Protein AF-A0A0W0EVB8-F1 (afdb_monomer_lite)

Secondary structure (DSSP, 8-state):
----EEEEEES-IIIIIHHHHHHHHHTT-EEEEEEEEE--SSHHHHHHHHHHHHHHT-EEE-TTTHHHHS--TTS-EEEE-TT-HHHHHHHHHHHHHT---EEEE--TTSSS-GGGSHHHHHH-TT--S-EEE-TT--EEESHHHHHHHHHHHSSSP-SPPTTSHHHHHHHHHHHHHHHHHHHHTGGGGGGGS-GGG--HHHHHHHHHHHHHHHHHHHHHHHHHTTSSBTTBSS--HHHHHHHHHHHHHHHTT----SGGGHHHHHHHHHHHTSHHHHHHSPTT--SS-S--HHHHHHHHHT-

Structure (mmCIF, N/CA/C/O backbone):
data_AF-A0A0W0EVB8-F1
#
_entry.id   AF-A0A0W0EVB8-F1
#
loop_
_atom_site.group_PDB
_atom_site.id
_atom_site.type_symbol
_atom_site.label_atom_id
_atom_site.label_alt_id
_atom_site.label_comp_id
_atom_site.label_asym_id
_atom_site.label_entity_id
_atom_site.label_seq_id
_atom_site.pdbx_PDB_ins_code
_atom_site.Cartn_x
_atom_site.Cartn_y
_atom_site.Cartn_z
_atom_site.occupancy
_atom_site.B_iso_or_equiv
_atom_site.auth_seq_id
_atom_site.auth_comp_id
_atom_site.auth_asym_id
_atom_site.auth_atom_id
_atom_site.pdbx_PDB_model_num
ATOM 1 N N . MET A 1 1 ? -22.742 -12.060 12.332 1.00 52.34 1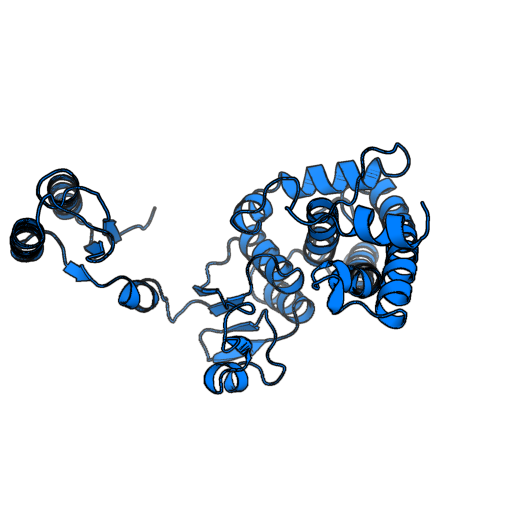 MET A N 1
ATOM 2 C CA . MET A 1 1 ? -21.822 -10.959 11.976 1.00 52.34 1 MET A CA 1
ATOM 3 C C . MET A 1 1 ? -21.163 -10.312 13.195 1.00 52.34 1 MET A C 1
ATOM 5 O O . MET A 1 1 ? -20.251 -9.540 12.974 1.00 52.34 1 MET A O 1
ATOM 9 N N . GLY A 1 2 ? -21.556 -10.609 14.448 1.00 66.94 2 GLY A N 1
ATOM 10 C CA . GLY A 1 2 ? -20.885 -10.028 15.627 1.00 66.94 2 GLY A CA 1
ATOM 11 C C . GLY A 1 2 ? -21.019 -8.504 15.748 1.00 66.94 2 GLY A C 1
ATOM 12 O O . GLY A 1 2 ? -20.294 -7.900 16.517 1.00 66.94 2 GLY A O 1
ATOM 13 N N . ILE A 1 3 ? -21.919 -7.898 14.968 1.00 77.81 3 ILE A N 1
ATOM 14 C CA . ILE A 1 3 ? -22.188 -6.461 14.979 1.00 77.81 3 ILE A CA 1
ATOM 15 C C . ILE A 1 3 ? -23.197 -6.207 16.090 1.00 77.81 3 ILE A C 1
ATOM 17 O O . ILE A 1 3 ? -24.320 -6.706 16.010 1.00 77.81 3 ILE A O 1
ATOM 21 N N . ASP A 1 4 ? -22.790 -5.445 17.093 1.00 86.94 4 ASP A N 1
ATOM 22 C CA . ASP A 1 4 ? -23.640 -4.981 18.189 1.00 86.94 4 ASP A CA 1
ATOM 23 C C . ASP A 1 4 ? -24.011 -3.501 18.050 1.00 86.94 4 ASP A C 1
ATOM 25 O O . ASP A 1 4 ? -25.021 -3.087 18.599 1.00 86.94 4 ASP A O 1
ATOM 29 N N . THR A 1 5 ? -23.261 -2.724 17.266 1.00 90.06 5 THR A N 1
ATOM 30 C CA . THR A 1 5 ? -23.375 -1.263 17.206 1.00 90.06 5 THR A CA 1
ATOM 31 C C . THR A 1 5 ? -23.786 -0.785 15.813 1.00 90.06 5 THR A C 1
ATOM 33 O O . THR A 1 5 ? -23.275 -1.266 14.798 1.00 90.06 5 THR A O 1
ATOM 36 N N . VAL A 1 6 ? -24.682 0.205 15.741 1.00 91.69 6 VAL A N 1
ATOM 37 C CA . VAL A 1 6 ? -25.123 0.842 14.489 1.00 91.69 6 VAL A CA 1
ATOM 38 C C . VAL A 1 6 ? -24.937 2.356 14.564 1.00 91.69 6 VAL A C 1
ATOM 40 O O . VAL A 1 6 ? -25.539 3.031 15.396 1.00 91.69 6 VAL A O 1
ATOM 43 N N . PHE A 1 7 ? -24.162 2.905 13.625 1.00 92.62 7 PHE A N 1
ATOM 44 C CA . PHE A 1 7 ? -23.998 4.349 13.451 1.00 92.62 7 PHE A CA 1
ATOM 45 C C . PHE A 1 7 ? -24.947 4.882 12.377 1.00 92.62 7 PHE A C 1
ATOM 47 O O . PHE A 1 7 ? -24.908 4.454 11.224 1.00 92.62 7 PHE A O 1
ATOM 54 N N . LEU A 1 8 ? -25.780 5.851 12.744 1.00 93.69 8 LEU A N 1
ATOM 55 C CA . LEU A 1 8 ? -26.809 6.423 11.886 1.00 93.69 8 LEU A CA 1
ATOM 56 C C . LEU A 1 8 ? -26.465 7.853 11.453 1.00 93.69 8 LEU A C 1
ATOM 58 O O . LEU A 1 8 ? -26.105 8.718 12.257 1.00 93.69 8 LEU A O 1
ATOM 62 N N . ALA A 1 9 ? -26.654 8.096 10.158 1.00 92.31 9 ALA A N 1
ATOM 63 C CA . ALA A 1 9 ? -26.598 9.391 9.489 1.00 92.31 9 ALA A CA 1
ATOM 64 C C . ALA A 1 9 ? -27.789 9.506 8.522 1.00 92.31 9 ALA A C 1
ATOM 66 O O . ALA A 1 9 ? -28.323 8.493 8.069 1.00 92.31 9 ALA A O 1
ATOM 67 N N . GLY A 1 10 ? -28.233 10.722 8.188 1.00 89.62 10 GLY A N 1
ATOM 68 C CA . GLY A 1 10 ? -29.373 10.879 7.282 1.00 89.62 10 GLY A CA 1
ATOM 69 C C . GLY A 1 10 ? -29.954 12.286 7.180 1.00 89.62 10 GLY A C 1
ATOM 70 O O . GLY A 1 10 ? -29.724 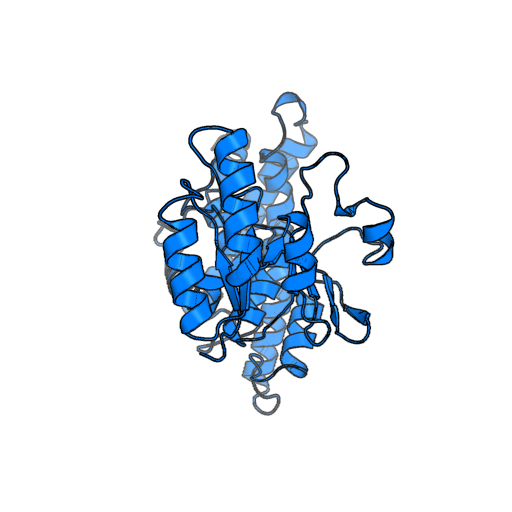13.159 8.008 1.00 89.62 10 GLY A O 1
ATOM 71 N N . VAL A 1 11 ? -30.748 12.519 6.137 1.00 85.81 11 VAL A N 1
ATOM 72 C CA . VAL A 1 11 ? -31.203 13.872 5.766 1.00 85.81 11 VAL A CA 1
ATOM 73 C C . VAL A 1 11 ? -32.363 14.377 6.631 1.00 85.81 11 VAL A C 1
ATOM 75 O O . VAL A 1 11 ? -32.560 15.584 6.746 1.00 85.81 11 VAL A O 1
ATOM 78 N N . THR A 1 12 ? -33.147 13.485 7.243 1.00 90.81 12 THR A N 1
ATOM 79 C CA . THR A 1 12 ? -34.331 13.883 8.016 1.00 90.81 12 THR A CA 1
ATOM 80 C C . THR A 1 12 ? -34.352 13.212 9.382 1.00 90.81 12 THR A C 1
ATOM 82 O O . THR A 1 12 ? -34.845 12.094 9.535 1.00 90.81 12 THR A O 1
ATOM 85 N N . ALA A 1 13 ? -33.877 13.944 10.393 1.00 91.00 13 ALA A N 1
ATOM 86 C CA . ALA A 1 13 ? -33.849 13.523 11.792 1.00 91.00 13 ALA A CA 1
ATOM 87 C C . ALA A 1 13 ? -35.213 13.004 12.274 1.00 91.00 13 ALA A C 1
ATOM 89 O O . ALA A 1 13 ? -35.298 11.952 12.891 1.00 91.00 13 ALA A O 1
ATOM 90 N N . ALA A 1 14 ? -36.292 13.715 11.932 1.00 89.69 14 ALA A N 1
ATOM 91 C CA . ALA A 1 14 ? -37.644 13.408 12.396 1.00 89.69 14 ALA A CA 1
ATOM 92 C C . ALA A 1 14 ? -38.298 12.188 11.717 1.00 89.69 14 ALA A C 1
ATOM 94 O O . ALA A 1 14 ? -39.355 11.748 12.171 1.00 89.69 14 ALA A O 1
ATOM 95 N N . SER A 1 15 ? -37.717 11.675 10.627 1.00 91.25 15 SER A N 1
ATOM 96 C CA . SER A 1 15 ? -38.306 10.618 9.799 1.00 91.25 15 SER A CA 1
ATOM 97 C C . SER A 1 15 ? -37.352 9.433 9.681 1.00 91.25 15 SER A C 1
ATOM 99 O O . SER A 1 15 ? -37.307 8.628 10.606 1.00 91.25 15 SER A O 1
ATOM 101 N N . CYS A 1 16 ? -36.578 9.330 8.595 1.00 90.81 16 CYS A N 1
ATOM 102 C CA . CYS A 1 16 ? -35.751 8.157 8.316 1.00 90.81 16 CYS A CA 1
ATOM 103 C C . CYS A 1 16 ? -34.780 7.833 9.456 1.00 90.81 16 CYS A C 1
ATOM 105 O O . CYS A 1 16 ? -34.723 6.689 9.885 1.00 90.81 16 CYS A O 1
ATOM 107 N N . VAL A 1 17 ? -34.100 8.836 10.016 1.00 94.81 17 VAL A N 1
ATOM 108 C CA . VAL A 1 17 ? -33.139 8.612 11.108 1.00 94.81 17 VAL A CA 1
ATOM 109 C C . VAL A 1 17 ? -33.841 8.096 12.363 1.00 94.81 17 VAL A C 1
ATOM 111 O O . VAL A 1 17 ? -33.387 7.123 12.957 1.00 94.81 17 VAL A O 1
ATOM 114 N N . ARG A 1 18 ? -34.973 8.701 12.750 1.00 94.56 18 ARG A N 1
ATOM 115 C CA . ARG A 1 18 ? -35.755 8.260 13.913 1.00 94.56 18 ARG A CA 1
ATOM 116 C C . ARG A 1 18 ? -36.314 6.854 13.723 1.00 94.56 18 ARG A C 1
ATOM 118 O O . ARG A 1 18 ? -36.208 6.046 14.635 1.00 94.56 18 ARG A O 1
ATOM 125 N N . ALA A 1 19 ? -36.908 6.569 12.567 1.00 94.81 19 ALA A N 1
ATOM 126 C CA . ALA A 1 19 ? -37.490 5.261 12.284 1.00 94.81 19 ALA A CA 1
ATOM 127 C C . ALA A 1 19 ? -36.428 4.156 12.370 1.00 94.81 19 ALA A C 1
ATOM 129 O O . ALA A 1 19 ? -36.639 3.169 13.068 1.00 94.81 19 ALA A O 1
ATOM 130 N N . THR A 1 20 ? -35.264 4.365 11.745 1.00 96.06 20 THR A N 1
ATOM 131 C CA . THR A 1 20 ? -34.152 3.412 11.811 1.00 96.06 20 THR A CA 1
ATOM 132 C C . THR A 1 20 ? -33.589 3.276 13.226 1.00 96.06 20 THR A C 1
ATOM 134 O O . THR A 1 20 ? -33.293 2.164 13.645 1.00 96.06 20 THR A O 1
ATOM 137 N N . ALA A 1 21 ? -33.464 4.374 13.982 1.00 96.31 21 ALA A N 1
ATOM 138 C CA . ALA A 1 21 ? -32.962 4.326 15.357 1.00 96.31 21 ALA A CA 1
ATOM 139 C C . ALA A 1 21 ? -33.872 3.502 16.275 1.00 96.31 21 ALA A C 1
ATOM 141 O O . ALA A 1 21 ? -33.390 2.684 17.050 1.00 96.31 21 ALA A O 1
ATOM 142 N N . VAL A 1 22 ? -35.187 3.692 16.156 1.00 96.44 22 VAL A N 1
ATOM 143 C CA . VAL A 1 22 ? -36.180 2.938 16.928 1.00 96.44 22 VAL A CA 1
ATOM 144 C C . VAL A 1 22 ? -36.107 1.448 16.596 1.00 96.44 22 VAL A C 1
ATOM 146 O O . VAL A 1 22 ? -36.080 0.626 17.507 1.00 96.44 22 VAL A O 1
ATOM 149 N N . ASP A 1 23 ? -36.053 1.102 15.310 1.00 96.94 23 ASP A N 1
ATOM 150 C CA . ASP A 1 23 ? -35.991 -0.294 14.872 1.00 96.94 23 ASP A CA 1
ATOM 151 C C . ASP A 1 23 ? -34.706 -0.981 15.360 1.00 96.94 23 ASP A C 1
ATOM 153 O O . ASP A 1 23 ? -34.759 -2.020 16.014 1.00 96.94 23 ASP A O 1
ATOM 157 N N . ALA A 1 24 ? -33.548 -0.342 15.156 1.00 96.00 24 ALA A N 1
ATOM 158 C CA . ALA A 1 24 ? -32.264 -0.859 15.622 1.00 96.00 24 ALA A CA 1
ATOM 159 C C . ALA A 1 24 ? -32.228 -1.042 17.152 1.00 96.00 24 ALA A C 1
ATOM 161 O O . ALA A 1 24 ? -31.756 -2.068 17.641 1.00 96.00 24 ALA A O 1
ATOM 162 N N . PHE A 1 25 ? -32.789 -0.097 17.909 1.00 96.50 25 PHE A N 1
ATOM 163 C CA . PHE A 1 25 ? -32.880 -0.199 19.364 1.00 96.50 25 PHE A CA 1
ATOM 164 C C . PHE A 1 25 ? -33.695 -1.424 19.803 1.00 96.50 25 PHE A C 1
ATOM 166 O O . PHE A 1 25 ? -33.256 -2.191 20.658 1.00 96.50 25 PHE A O 1
ATOM 173 N N . PHE A 1 26 ? -34.862 -1.657 19.194 1.00 96.81 26 PHE A N 1
ATOM 174 C CA . PHE A 1 26 ? -35.700 -2.814 19.531 1.00 96.81 26 PHE A CA 1
ATOM 175 C C . PHE A 1 26 ? -35.114 -4.154 19.072 1.00 96.81 26 PHE A C 1
ATOM 177 O O . PHE A 1 26 ? -35.448 -5.190 19.647 1.00 96.81 26 PHE A O 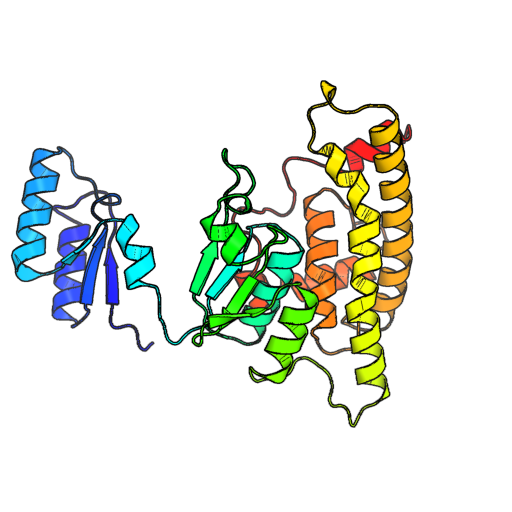1
ATOM 184 N N . LEU A 1 27 ? -34.217 -4.138 18.087 1.00 95.31 27 LEU A N 1
ATOM 185 C CA . LEU A 1 27 ? -33.425 -5.300 17.683 1.00 95.31 27 LEU A CA 1
ATOM 186 C C . LEU A 1 27 ? -32.214 -5.559 18.600 1.00 95.31 27 LEU A C 1
ATOM 188 O O . LEU A 1 27 ? -31.549 -6.581 18.441 1.00 95.31 27 LEU A O 1
ATOM 192 N N . GLY A 1 28 ? -31.953 -4.683 19.576 1.00 92.81 28 GLY A N 1
ATOM 193 C CA . GLY A 1 28 ? -30.906 -4.855 20.585 1.00 92.81 28 GLY A CA 1
ATOM 194 C C . GLY A 1 28 ? -29.535 -4.306 20.191 1.00 92.81 28 GLY A C 1
ATOM 195 O O . GLY A 1 28 ? -28.546 -4.683 20.816 1.00 92.81 28 GLY A O 1
ATOM 196 N N . TYR A 1 29 ? -29.459 -3.440 19.178 1.00 94.88 29 TYR A N 1
ATOM 197 C CA . TYR A 1 29 ? -28.211 -2.766 18.819 1.00 94.88 29 TYR A CA 1
ATOM 198 C C . TYR A 1 29 ? -27.892 -1.607 19.780 1.00 94.88 29 TYR A C 1
ATOM 200 O O . TYR A 1 29 ? -28.799 -0.912 20.242 1.00 94.88 29 TYR A O 1
ATOM 208 N N . ASP A 1 30 ? -26.606 -1.336 20.012 1.00 91.44 30 ASP A N 1
ATOM 209 C CA . ASP A 1 30 ? -26.138 -0.040 20.504 1.00 91.44 30 ASP A CA 1
ATOM 210 C C . ASP A 1 30 ? -26.247 0.989 19.373 1.00 91.44 30 ASP A C 1
ATOM 212 O O . ASP A 1 30 ? -25.555 0.918 18.353 1.00 91.44 30 ASP A O 1
ATOM 216 N N . VAL A 1 31 ? -27.181 1.928 19.504 1.00 95.62 31 VAL A N 1
ATOM 217 C CA . VAL A 1 31 ? -27.515 2.867 18.430 1.00 95.62 31 VAL A CA 1
ATOM 218 C C . VAL A 1 31 ? -26.840 4.208 18.682 1.00 95.62 31 VAL A C 1
ATOM 220 O O . VAL A 1 31 ? -27.076 4.870 19.692 1.00 95.62 31 VAL A O 1
ATOM 223 N N . GLN A 1 32 ? -26.057 4.658 17.708 1.00 94.50 32 GLN A N 1
ATOM 224 C CA . GLN A 1 32 ? -25.280 5.892 17.768 1.00 94.50 32 GLN A CA 1
ATOM 225 C C . GLN A 1 32 ? -25.700 6.821 16.619 1.00 94.50 32 GLN A C 1
ATOM 227 O O . GLN A 1 32 ? -25.694 6.421 15.458 1.00 94.50 32 GLN A O 1
ATOM 232 N N . ILE A 1 33 ? -26.049 8.081 16.892 1.00 94.44 33 ILE A N 1
ATOM 233 C CA . ILE A 1 33 ? -26.392 9.075 15.858 1.00 94.44 33 ILE A CA 1
ATOM 234 C C . ILE A 1 33 ? -25.279 10.104 15.714 1.00 94.44 33 ILE A C 1
ATOM 236 O O . ILE A 1 33 ? -24.963 10.837 16.652 1.00 94.44 33 ILE A O 1
ATOM 240 N N . ILE A 1 34 ? -24.749 10.238 14.497 1.00 93.62 34 ILE A N 1
ATOM 241 C CA . ILE A 1 34 ? -23.684 11.192 14.182 1.00 93.62 34 ILE A CA 1
ATOM 242 C C . ILE A 1 34 ? -24.306 12.565 13.921 1.00 93.62 34 ILE A C 1
ATOM 244 O O . ILE A 1 34 ? -24.722 12.880 12.806 1.00 93.62 34 ILE A O 1
ATOM 248 N N . LYS A 1 35 ? -24.334 13.426 14.942 1.00 91.44 35 LYS A N 1
ATOM 249 C CA . LYS A 1 35 ? -25.024 14.729 14.922 1.00 91.44 35 LYS A CA 1
ATOM 250 C C . LYS A 1 35 ? -24.719 15.584 13.690 1.00 91.44 35 LYS A C 1
ATOM 252 O O . LYS A 1 35 ? -25.616 16.204 13.134 1.00 91.44 35 LYS A O 1
ATOM 257 N N . SER A 1 36 ? -23.455 15.646 13.278 1.00 88.94 36 SER A N 1
ATOM 258 C CA . SER A 1 36 ? -23.010 16.460 12.136 1.00 88.94 36 SER A CA 1
ATOM 259 C C . SER A 1 36 ? -23.356 15.867 10.771 1.00 88.94 36 SER A C 1
ATOM 261 O O . SER A 1 36 ? -23.200 16.550 9.766 1.00 88.94 36 SER A O 1
ATOM 263 N N . ALA A 1 37 ? -23.781 14.606 10.728 1.00 90.50 37 ALA A N 1
ATOM 264 C CA . ALA A 1 37 ? -24.206 13.907 9.521 1.00 90.50 37 ALA A CA 1
ATOM 265 C C . ALA A 1 37 ? -25.732 13.705 9.489 1.00 90.50 37 ALA A C 1
ATOM 267 O O . ALA A 1 37 ? -26.241 12.904 8.703 1.00 90.50 37 ALA A O 1
ATOM 268 N N . VAL A 1 38 ? -26.466 14.430 10.343 1.00 93.06 38 VAL A N 1
ATOM 269 C CA . VAL A 1 38 ? -27.926 14.427 10.372 1.00 93.06 38 VAL A CA 1
ATOM 270 C C . VAL A 1 38 ? -28.472 15.822 10.097 1.00 93.06 38 VAL A C 1
ATOM 272 O O . VAL A 1 38 ? -28.028 16.806 10.686 1.00 93.06 38 VAL A O 1
ATOM 275 N N . ALA A 1 39 ? -29.465 15.900 9.214 1.00 92.50 39 ALA A N 1
ATOM 276 C CA . ALA A 1 39 ? -30.146 17.142 8.870 1.00 92.50 39 ALA A CA 1
ATOM 277 C C . ALA A 1 39 ? -31.642 17.107 9.233 1.00 92.50 39 ALA A C 1
ATOM 279 O O . ALA A 1 39 ? -32.215 16.074 9.583 1.00 92.50 39 ALA A O 1
ATOM 280 N N . ALA A 1 40 ? -32.274 18.278 9.192 1.00 92.62 40 ALA A N 1
ATOM 281 C CA . ALA A 1 40 ? -33.721 18.464 9.237 1.00 92.62 40 ALA A CA 1
ATOM 282 C C . ALA A 1 40 ? -34.071 19.754 8.481 1.00 92.62 40 ALA A C 1
ATOM 284 O O . ALA A 1 40 ? -33.178 20.532 8.141 1.00 92.62 40 ALA A O 1
ATOM 285 N N . SER A 1 41 ? -35.361 20.018 8.261 1.00 91.69 41 SER A N 1
ATOM 286 C CA . SER A 1 41 ? -35.808 21.201 7.512 1.00 91.69 41 SER A CA 1
ATOM 287 C C . SER A 1 41 ? -35.431 22.519 8.193 1.00 91.69 41 SER A C 1
ATOM 289 O O . SER A 1 41 ? -35.281 23.537 7.526 1.00 91.69 41 SER A O 1
ATOM 291 N N . THR A 1 42 ? -35.271 22.515 9.522 1.00 92.44 42 THR A N 1
ATOM 292 C CA . THR A 1 42 ? -34.784 23.672 10.286 1.00 92.44 42 THR A CA 1
ATOM 293 C C . THR A 1 42 ? -33.843 23.244 11.421 1.00 92.44 42 THR A C 1
ATOM 295 O O . THR A 1 42 ? -33.982 22.134 11.947 1.00 92.44 42 THR A O 1
ATOM 298 N N . PRO A 1 43 ? -32.931 24.125 11.884 1.00 92.12 43 PRO A N 1
ATOM 299 C CA . PRO A 1 43 ? -32.078 23.844 13.044 1.00 92.12 43 PRO A CA 1
ATOM 300 C C . PRO A 1 43 ? -32.861 23.560 14.334 1.00 92.12 43 PRO A C 1
ATOM 302 O O . PRO A 1 43 ? -32.451 22.720 15.135 1.00 92.12 43 PRO A O 1
ATOM 305 N N . ALA A 1 44 ? -34.002 24.231 14.532 1.00 92.94 44 ALA A N 1
ATOM 306 C CA . ALA A 1 44 ? -34.875 23.996 15.681 1.00 92.94 44 ALA A CA 1
ATOM 307 C C . ALA A 1 44 ? -35.470 22.582 15.645 1.00 92.94 44 ALA A C 1
ATOM 309 O O . ALA A 1 44 ? -35.401 21.860 16.637 1.00 92.94 44 ALA A O 1
ATOM 310 N N . GLN A 1 45 ? -35.967 22.153 14.481 1.00 92.25 45 GLN A N 1
ATOM 311 C CA . GLN A 1 45 ? -36.494 20.802 14.297 1.00 92.25 45 GLN A CA 1
ATOM 312 C C . GLN A 1 45 ? -35.412 19.735 14.480 1.00 92.25 45 GLN A C 1
ATOM 314 O O . GLN A 1 45 ? -35.677 18.709 15.106 1.00 92.25 45 GLN A O 1
ATOM 319 N N . LEU A 1 46 ? -34.196 19.975 13.977 1.00 93.56 46 LEU A N 1
ATOM 320 C CA . LEU A 1 46 ? -33.060 19.078 14.193 1.00 93.56 46 LEU A CA 1
ATOM 321 C C . LEU A 1 46 ? -32.783 18.908 15.690 1.00 93.56 46 LEU A C 1
ATOM 323 O O . LEU A 1 46 ? -32.679 17.784 16.171 1.00 93.56 46 LEU A O 1
ATOM 327 N N . LYS A 1 47 ? -32.715 20.018 16.436 1.00 93.25 47 LYS A N 1
ATOM 328 C CA . LYS A 1 47 ? -32.477 20.001 17.884 1.00 93.25 47 LYS A CA 1
ATOM 329 C C . LYS A 1 47 ? -33.551 19.207 18.630 1.00 93.25 47 LYS A C 1
ATOM 331 O O . LYS A 1 47 ? -33.196 18.364 19.446 1.00 93.25 47 LYS A O 1
ATOM 336 N N . THR A 1 48 ? -34.829 19.458 18.343 1.00 94.31 48 THR A N 1
ATOM 337 C CA . THR A 1 48 ? -35.946 18.744 18.980 1.00 94.31 48 THR A CA 1
ATOM 338 C C . THR A 1 48 ? -35.915 17.255 18.652 1.00 94.31 48 THR A C 1
ATOM 340 O O . THR A 1 48 ? -35.954 16.435 19.560 1.00 94.31 48 THR A O 1
ATOM 343 N N . SER A 1 49 ? -35.747 16.902 17.375 1.00 93.62 49 SER A N 1
ATOM 344 C CA . SER A 1 49 ? -35.749 15.499 16.938 1.00 93.62 49 SER A CA 1
ATOM 345 C C . SER A 1 49 ? -34.608 14.707 17.575 1.00 93.62 49 SER A C 1
ATOM 347 O O . SER A 1 49 ? -34.817 13.603 18.060 1.00 93.62 49 SER A O 1
ATOM 349 N N . LEU A 1 50 ? -33.395 15.271 17.608 1.00 94.81 50 LEU A N 1
ATOM 350 C CA . LEU A 1 50 ? -32.260 14.608 18.250 1.00 94.81 50 LEU A CA 1
ATOM 351 C C . LEU A 1 50 ? -32.470 14.463 19.761 1.00 94.81 50 LEU A C 1
ATOM 353 O O . LEU A 1 50 ? -32.093 13.434 20.308 1.00 94.81 50 LEU A O 1
ATOM 357 N N . ALA A 1 51 ? -33.083 15.451 20.425 1.00 94.38 51 ALA A N 1
ATOM 358 C CA . ALA A 1 51 ? -33.397 15.357 21.849 1.00 94.38 51 ALA A CA 1
ATOM 359 C C . ALA A 1 51 ? -34.384 14.214 22.136 1.00 94.38 51 ALA A C 1
ATOM 361 O O . ALA A 1 51 ? -34.115 13.394 23.008 1.00 94.38 51 ALA A O 1
ATOM 362 N N . GLU A 1 52 ? -35.467 14.113 21.362 1.00 93.31 52 GLU A N 1
ATOM 363 C CA . GLU A 1 52 ? -36.453 13.029 21.478 1.00 93.31 52 GLU A CA 1
ATOM 364 C C . GLU A 1 52 ? -35.828 11.652 21.236 1.00 93.31 52 GLU A C 1
ATOM 366 O O . GLU A 1 52 ? -36.041 10.727 22.016 1.00 93.31 52 GLU A O 1
ATOM 371 N N . ILE A 1 53 ? -35.012 11.512 20.187 1.00 94.44 53 ILE A N 1
ATOM 372 C CA . ILE A 1 53 ? -34.342 10.239 19.897 1.00 94.44 53 ILE A CA 1
ATOM 373 C C . ILE A 1 53 ? -33.378 9.868 21.032 1.00 94.44 53 ILE A C 1
ATOM 375 O O . ILE A 1 53 ? -33.350 8.716 21.468 1.00 94.44 53 ILE A O 1
ATOM 379 N N . SER A 1 54 ? -32.634 10.852 21.546 1.00 95.06 54 SER A N 1
ATOM 380 C CA . SER A 1 54 ? -31.622 10.638 22.582 1.00 95.06 54 SER A CA 1
ATOM 381 C C . SER A 1 54 ? -32.168 10.188 23.932 1.00 95.06 54 SER A C 1
ATOM 383 O O . SER A 1 54 ? -31.429 9.642 24.744 1.00 95.06 54 SER A O 1
ATOM 385 N N . GLN A 1 55 ? -33.458 10.416 24.186 1.00 93.81 55 GLN A N 1
ATOM 386 C CA . GLN A 1 55 ? -34.091 10.006 25.436 1.00 93.81 55 GLN A CA 1
ATOM 387 C C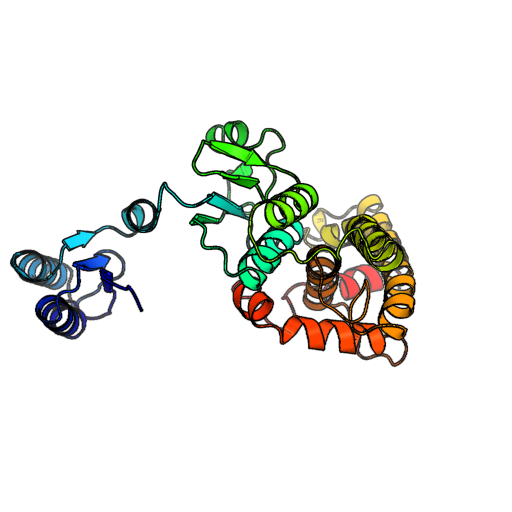 . GLN A 1 55 ? -34.290 8.493 25.536 1.00 93.81 55 GLN A C 1
ATOM 389 O O . GLN A 1 55 ? -34.346 7.972 26.649 1.00 93.81 55 GLN A O 1
ATOM 394 N N . HIS A 1 56 ? -34.425 7.797 24.402 1.00 89.75 56 HIS A N 1
ATOM 395 C CA . HIS A 1 56 ? -34.924 6.421 24.410 1.00 89.75 56 HIS A CA 1
ATOM 396 C C . HIS A 1 56 ? -34.223 5.469 23.451 1.00 89.75 56 HIS A C 1
ATOM 398 O O . HIS A 1 56 ? -34.196 4.280 23.740 1.00 89.75 56 HIS A O 1
ATOM 404 N N . TYR A 1 57 ? -33.699 5.950 22.323 1.00 95.12 57 TYR A N 1
ATOM 405 C CA . TYR A 1 57 ? -33.387 5.059 21.204 1.00 95.12 57 TYR A CA 1
ATOM 406 C C . TYR A 1 57 ? -31.941 5.111 20.733 1.00 95.12 57 TYR A C 1
ATOM 408 O O . TYR A 1 57 ? -31.523 4.180 20.063 1.00 95.12 57 TYR A O 1
ATOM 416 N N . ALA A 1 58 ? -31.187 6.177 21.018 1.00 95.31 58 ALA A N 1
ATOM 417 C CA . ALA A 1 58 ? -29.801 6.282 20.565 1.00 95.31 58 ALA A CA 1
ATOM 418 C C . ALA A 1 58 ? -28.970 7.244 21.414 1.00 95.31 58 ALA A C 1
ATOM 420 O O . ALA A 1 58 ? -29.495 8.197 21.985 1.00 95.31 58 ALA A O 1
ATOM 421 N N . VAL A 1 59 ? -27.653 7.075 21.407 1.00 93.62 59 VAL A N 1
ATOM 422 C CA . VAL A 1 59 ? -26.709 8.073 21.915 1.00 93.62 59 VAL A CA 1
ATOM 423 C C . VAL A 1 59 ? -26.347 9.042 20.788 1.00 93.62 59 VAL A C 1
ATOM 425 O O . VAL A 1 59 ? -26.101 8.650 19.648 1.00 93.62 59 VAL A O 1
ATOM 428 N N . ILE A 1 60 ? -26.347 10.346 21.081 1.00 93.19 60 ILE A N 1
ATOM 429 C CA . ILE A 1 60 ? -25.964 11.372 20.102 1.00 93.19 60 ILE A CA 1
ATOM 430 C C . ILE A 1 60 ? -24.477 11.657 20.247 1.00 93.19 60 ILE A C 1
ATOM 432 O O . ILE A 1 60 ? -24.047 12.223 21.251 1.00 93.19 60 ILE A O 1
ATOM 436 N N . ILE A 1 61 ? -23.716 11.342 19.207 1.00 91.19 61 ILE A N 1
ATOM 437 C CA . ILE A 1 61 ? -22.269 11.546 19.162 1.00 91.19 61 ILE A CA 1
ATOM 438 C C . ILE A 1 61 ? -21.897 12.613 18.140 1.00 91.19 61 ILE A C 1
ATOM 440 O O . ILE A 1 61 ? -22.662 12.959 17.229 1.00 91.19 61 ILE A O 1
ATOM 444 N N . HIS A 1 62 ? -20.695 13.158 18.267 1.00 85.88 62 HIS A N 1
ATOM 445 C CA . HIS A 1 62 ? -20.115 14.029 17.261 1.00 85.88 62 HIS A CA 1
ATOM 446 C C . HIS A 1 62 ? -19.194 13.210 16.345 1.00 85.88 62 HIS A C 1
ATOM 448 O O . HIS A 1 62 ? -18.565 12.258 16.786 1.00 85.88 62 HIS A O 1
ATOM 454 N N . HIS A 1 63 ? -19.045 13.589 15.069 1.00 79.69 63 HIS A N 1
ATOM 455 C CA . HIS A 1 63 ? -18.161 12.846 14.146 1.00 79.69 63 HIS A CA 1
ATOM 456 C C . HIS A 1 63 ? -16.708 12.729 14.635 1.00 79.69 63 HIS A C 1
ATOM 458 O O . HIS A 1 63 ? -16.005 11.812 14.238 1.00 79.69 63 HIS A O 1
ATOM 464 N N . ARG A 1 64 ? -16.265 13.661 15.488 1.00 75.75 64 ARG A N 1
ATOM 465 C CA . ARG A 1 64 ? -14.923 13.661 16.081 1.00 75.75 64 ARG A CA 1
ATOM 466 C C . ARG A 1 64 ? -14.737 12.543 17.115 1.00 75.75 64 ARG A C 1
ATOM 468 O O . ARG A 1 64 ? -13.610 12.153 17.375 1.00 75.75 64 ARG A O 1
ATOM 475 N N . ASP A 1 65 ? -15.834 12.031 17.671 1.00 77.12 65 ASP A N 1
ATOM 476 C CA . ASP A 1 65 ? -15.823 10.980 18.689 1.00 77.12 65 ASP A CA 1
ATOM 477 C C . ASP A 1 65 ? -15.810 9.586 18.039 1.00 77.12 65 ASP A C 1
ATOM 479 O O . ASP A 1 65 ? -15.375 8.623 18.661 1.00 77.12 65 ASP A O 1
ATOM 483 N N . LEU A 1 66 ? -16.216 9.472 16.762 1.00 76.81 66 LEU A N 1
ATOM 484 C CA . LEU A 1 66 ? -16.209 8.204 16.016 1.00 76.81 66 LEU A CA 1
ATOM 485 C C . LEU A 1 66 ? -14.835 7.547 16.019 1.00 76.81 66 LEU A C 1
ATOM 487 O O . LEU A 1 66 ? -14.735 6.337 16.146 1.00 76.81 66 LEU A O 1
ATOM 491 N N . GLU A 1 67 ? -13.774 8.341 15.908 1.00 68.06 67 GLU A N 1
ATOM 492 C CA . GLU A 1 67 ? -12.410 7.826 15.936 1.00 68.06 67 GLU A CA 1
ATOM 493 C C . GLU A 1 67 ? -12.000 7.224 17.280 1.00 68.06 67 GLU A C 1
ATOM 495 O O . GLU A 1 67 ? -11.043 6.461 17.306 1.00 68.06 67 GLU A O 1
ATOM 500 N N . GLN A 1 68 ? -12.641 7.598 18.389 1.00 69.69 68 GLN A N 1
ATOM 501 C CA . GLN A 1 68 ? -12.420 6.966 19.691 1.00 69.69 68 GLN A CA 1
ATOM 502 C C . GLN A 1 68 ? -13.334 5.757 19.875 1.00 69.69 68 GLN A C 1
ATOM 504 O O . GLN A 1 68 ? -12.909 4.767 20.451 1.00 69.69 68 GLN A O 1
ATOM 509 N N . ILE A 1 69 ? -14.565 5.828 19.367 1.00 72.81 69 ILE A N 1
ATOM 510 C CA . ILE A 1 69 ? -15.551 4.749 19.501 1.00 72.81 69 ILE A CA 1
ATOM 511 C C . ILE A 1 69 ? -15.184 3.553 18.614 1.00 72.81 69 ILE A C 1
ATOM 513 O O . ILE A 1 69 ? -15.306 2.412 19.036 1.00 72.81 69 ILE A O 1
ATOM 517 N N . LEU A 1 70 ? -14.716 3.808 17.391 1.00 77.19 70 LEU A N 1
ATOM 518 C CA . LEU A 1 70 ? -14.268 2.774 16.454 1.00 77.19 70 LEU A CA 1
ATOM 519 C C . LEU A 1 70 ? -12.841 2.295 16.740 1.00 77.19 70 LEU A C 1
ATOM 521 O O . LEU A 1 70 ? -12.364 1.388 16.064 1.00 77.19 70 LEU A O 1
ATOM 525 N N . PHE A 1 71 ? -12.141 2.931 17.682 1.00 84.31 71 PHE A N 1
ATOM 526 C CA . PHE A 1 71 ? -10.798 2.524 18.055 1.00 84.31 71 PHE A CA 1
ATOM 527 C C . PHE A 1 71 ? -10.862 1.350 19.020 1.00 84.31 71 PHE A C 1
ATOM 529 O O . PHE A 1 71 ? -11.335 1.484 20.147 1.00 84.31 71 PHE A O 1
ATOM 536 N N . ASP A 1 72 ? -10.323 0.218 18.592 1.00 87.94 72 ASP A N 1
ATOM 537 C CA . ASP A 1 72 ? -10.148 -0.944 19.448 1.00 87.94 72 ASP A CA 1
ATOM 538 C C . ASP A 1 72 ? -8.714 -0.953 20.003 1.00 87.94 72 ASP A C 1
ATOM 540 O O . ASP A 1 72 ? -7.775 -1.214 19.247 1.00 87.94 72 ASP A O 1
ATOM 544 N N . PRO A 1 73 ? -8.492 -0.692 21.304 1.00 87.88 73 PRO A N 1
ATOM 545 C CA . PRO A 1 73 ? -7.148 -0.661 21.883 1.00 87.88 73 PRO A CA 1
ATOM 546 C C . PRO A 1 73 ? -6.423 -2.015 21.832 1.00 87.88 73 PRO A C 1
ATOM 548 O O . PRO A 1 73 ? -5.221 -2.062 22.084 1.00 87.88 73 PRO A O 1
ATOM 551 N N . THR A 1 74 ? -7.129 -3.109 21.534 1.00 91.06 74 THR A N 1
ATOM 552 C CA . THR A 1 74 ? -6.543 -4.445 21.372 1.00 91.06 74 THR A CA 1
ATOM 553 C C . THR A 1 74 ? -6.023 -4.700 19.959 1.00 91.06 74 THR A C 1
ATOM 555 O O . THR A 1 74 ? -5.260 -5.643 19.757 1.00 91.06 74 THR A O 1
ATOM 558 N N . LEU A 1 75 ? -6.393 -3.858 18.988 1.00 94.62 75 LEU A N 1
ATOM 559 C CA . LEU A 1 75 ? -5.949 -3.972 17.604 1.00 94.62 75 LEU A CA 1
ATOM 560 C C . LEU A 1 75 ? -4.737 -3.076 17.322 1.00 94.62 75 LEU A C 1
ATOM 562 O O . LEU A 1 75 ? -4.639 -1.960 17.851 1.00 94.62 75 LEU A O 1
ATOM 566 N N . PRO A 1 76 ? -3.844 -3.495 16.409 1.00 97.06 76 PRO A N 1
ATOM 567 C CA . PRO A 1 76 ? -2.776 -2.628 15.945 1.00 97.06 76 PRO A CA 1
ATOM 568 C C . PRO A 1 76 ? -3.348 -1.399 15.227 1.00 97.06 76 PRO A C 1
ATOM 570 O O . PRO A 1 76 ? -4.407 -1.437 14.601 1.00 97.06 76 PRO A O 1
ATOM 573 N N . THR A 1 77 ? -2.626 -0.287 15.278 1.00 97.44 77 THR A N 1
ATOM 574 C CA . THR A 1 77 ? -2.946 0.952 14.566 1.00 97.44 77 THR A CA 1
ATOM 575 C C . THR A 1 77 ? -2.038 1.125 13.362 1.00 97.44 77 THR A C 1
ATOM 577 O O . THR A 1 77 ? -0.820 1.015 13.479 1.00 97.44 77 THR A O 1
ATOM 580 N N . VAL A 1 78 ? -2.609 1.475 12.211 1.00 98.25 78 VAL A N 1
ATOM 581 C CA . VAL A 1 78 ? -1.842 1.739 10.988 1.00 98.25 78 VAL A CA 1
ATOM 582 C C . VAL A 1 78 ? -2.019 3.189 10.575 1.00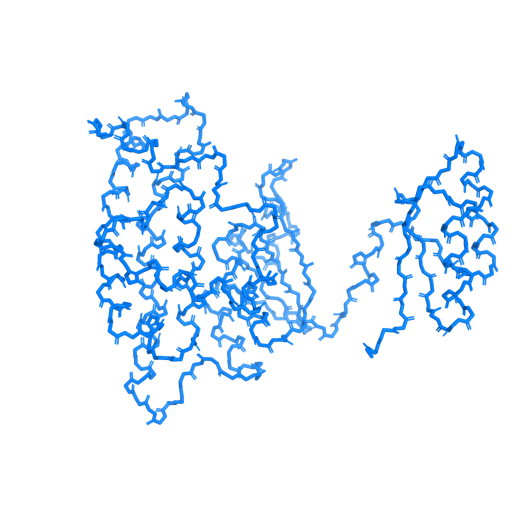 98.25 78 VAL A C 1
ATOM 584 O O . VAL A 1 78 ? -3.090 3.594 10.117 1.00 98.25 78 VAL A O 1
ATOM 587 N N . TYR A 1 79 ? -0.948 3.969 10.696 1.00 97.75 79 TYR A N 1
ATOM 588 C CA . TYR A 1 79 ? -0.877 5.314 10.135 1.00 97.75 79 TYR A CA 1
ATOM 589 C C . TYR A 1 79 ? -0.528 5.220 8.656 1.00 97.75 79 TYR A C 1
ATOM 591 O O . TYR A 1 79 ? 0.522 4.681 8.311 1.00 97.75 79 TYR A O 1
ATOM 599 N N . TYR A 1 80 ? -1.372 5.753 7.777 1.00 97.50 80 TYR A N 1
ATOM 600 C CA . TYR A 1 80 ? -1.225 5.576 6.331 1.00 97.50 80 TYR A CA 1
ATOM 601 C C . TYR A 1 80 ? -1.597 6.835 5.549 1.00 97.50 80 TYR A C 1
ATOM 603 O O . TYR A 1 80 ? -2.336 7.692 6.027 1.00 97.50 80 TYR A O 1
ATOM 611 N N . VAL A 1 81 ? -1.099 6.951 4.319 1.00 95.94 81 VAL A N 1
ATOM 612 C CA . VAL A 1 81 ? -1.516 7.986 3.362 1.00 95.94 81 VAL A CA 1
ATOM 613 C C . VAL A 1 81 ? -2.243 7.311 2.206 1.00 95.94 81 VAL A C 1
ATOM 615 O O . VAL A 1 81 ? -1.686 6.443 1.539 1.00 95.94 81 VAL A O 1
ATOM 618 N N . ASN A 1 82 ? -3.480 7.732 1.940 1.00 94.38 82 ASN A N 1
ATOM 619 C CA . ASN A 1 82 ? -4.268 7.206 0.825 1.00 94.38 82 ASN A CA 1
ATOM 620 C C . ASN A 1 82 ? -3.578 7.478 -0.524 1.00 94.38 82 ASN A C 1
ATOM 622 O O . ASN A 1 82 ? -3.353 8.640 -0.869 1.00 94.38 82 ASN A O 1
ATOM 626 N N . GLY A 1 83 ? -3.282 6.422 -1.285 1.00 91.44 83 GLY A N 1
ATOM 627 C CA . GLY A 1 83 ? -2.592 6.506 -2.578 1.00 91.44 83 GLY A CA 1
ATOM 628 C C . GLY A 1 83 ? -1.063 6.562 -2.500 1.00 91.44 83 GLY A C 1
ATOM 629 O O . GLY A 1 83 ? -0.423 6.723 -3.534 1.00 91.44 83 GLY A O 1
ATOM 630 N N . SER A 1 84 ? -0.471 6.440 -1.307 1.00 95.69 84 SER A N 1
ATOM 631 C CA . SER A 1 84 ? 0.977 6.260 -1.144 1.00 95.69 84 SER A CA 1
ATOM 632 C C . SER A 1 84 ? 1.353 4.795 -1.366 1.00 95.69 84 SER A C 1
ATOM 634 O O . SER A 1 84 ? 0.793 3.925 -0.697 1.00 95.69 84 SER A O 1
ATOM 636 N N . ILE A 1 85 ? 2.327 4.535 -2.247 1.00 98.00 85 ILE A N 1
ATOM 637 C CA . ILE A 1 85 ? 2.853 3.190 -2.539 1.00 98.00 85 ILE A CA 1
ATOM 638 C C . ILE A 1 85 ? 3.220 2.451 -1.234 1.00 98.00 85 ILE A C 1
ATOM 640 O O . ILE A 1 85 ? 2.614 1.412 -0.969 1.00 98.00 85 ILE A O 1
ATOM 644 N N . PRO A 1 86 ? 4.102 2.980 -0.353 1.00 98.31 86 PRO A N 1
ATOM 645 C CA . PRO A 1 86 ? 4.432 2.326 0.914 1.00 98.31 86 PRO A CA 1
ATOM 646 C C . PRO A 1 86 ? 3.225 1.988 1.793 1.00 98.31 86 PRO A C 1
ATOM 648 O O . PRO A 1 86 ? 3.214 0.951 2.448 1.00 98.31 86 PRO A O 1
ATOM 651 N N . SER A 1 87 ? 2.221 2.869 1.845 1.00 98.50 87 SER A N 1
ATOM 652 C CA . SER A 1 87 ? 1.022 2.653 2.665 1.00 98.50 87 SER A CA 1
ATOM 653 C C . SER A 1 87 ? 0.156 1.531 2.103 1.00 98.50 87 SER A C 1
ATOM 655 O O . SER A 1 87 ? -0.268 0.648 2.845 1.00 98.50 87 SER A O 1
ATOM 657 N N . TRP A 1 88 ? -0.041 1.537 0.786 1.00 98.56 88 TRP A N 1
ATOM 658 C CA . TRP A 1 88 ? -0.841 0.546 0.079 1.00 98.56 88 TRP A CA 1
ATOM 659 C C . TRP A 1 88 ? -0.262 -0.861 0.215 1.00 98.56 88 TRP A C 1
ATOM 661 O O . TRP A 1 88 ? -1.020 -1.790 0.467 1.00 98.56 88 TRP A O 1
ATOM 671 N N . ARG A 1 89 ? 1.070 -1.017 0.181 1.00 98.75 89 ARG A N 1
ATOM 672 C CA . ARG A 1 89 ? 1.739 -2.300 0.468 1.00 98.75 89 ARG A CA 1
ATOM 673 C C . ARG A 1 89 ? 1.208 -2.955 1.745 1.00 98.75 89 ARG A C 1
ATOM 675 O O . ARG A 1 89 ? 0.773 -4.103 1.725 1.00 98.75 89 ARG A O 1
ATOM 682 N N . VAL A 1 90 ? 1.220 -2.203 2.849 1.00 98.81 90 VAL A N 1
ATOM 683 C CA . VAL A 1 90 ? 0.799 -2.689 4.173 1.00 98.81 90 VAL A CA 1
ATOM 684 C C . VAL A 1 90 ? -0.699 -2.982 4.203 1.00 98.81 90 VAL A C 1
ATOM 686 O O . VAL A 1 90 ? -1.101 -4.025 4.711 1.00 98.81 90 VAL A O 1
ATOM 689 N N . GLN A 1 91 ? -1.522 -2.099 3.632 1.00 98.62 91 GLN A N 1
ATOM 690 C CA . GLN A 1 91 ? -2.974 -2.296 3.578 1.00 98.62 91 GLN A CA 1
ATOM 691 C C . GLN A 1 91 ? -3.357 -3.539 2.767 1.00 98.62 91 GLN A C 1
ATOM 693 O O . GLN A 1 91 ? -4.215 -4.300 3.202 1.00 98.62 91 GLN A O 1
ATOM 698 N N . LEU A 1 92 ? -2.683 -3.775 1.638 1.00 98.75 92 LEU A N 1
ATOM 699 C CA . LEU A 1 92 ? -2.896 -4.948 0.794 1.00 98.75 92 LEU A CA 1
ATOM 700 C C . LEU A 1 92 ? -2.607 -6.238 1.564 1.00 98.75 92 LEU A C 1
ATOM 702 O O . LEU A 1 92 ? -3.449 -7.132 1.593 1.00 98.75 92 LEU A O 1
ATOM 706 N N . LEU A 1 93 ? -1.468 -6.320 2.257 1.00 98.75 93 LEU A N 1
ATOM 707 C CA . LEU A 1 93 ? -1.147 -7.513 3.039 1.00 98.75 93 LEU A CA 1
ATOM 708 C C . LEU A 1 93 ? -2.127 -7.728 4.205 1.00 98.75 93 LEU A C 1
ATOM 710 O O . LEU A 1 93 ? -2.557 -8.856 4.430 1.00 98.75 93 LEU A O 1
ATOM 714 N N . LEU A 1 94 ? -2.508 -6.674 4.934 1.00 98.56 94 LEU A N 1
ATOM 715 C CA . LEU A 1 94 ? -3.498 -6.779 6.017 1.00 98.56 94 LEU A CA 1
ATOM 716 C C . LEU A 1 94 ? -4.849 -7.294 5.502 1.00 98.56 94 LEU A C 1
ATOM 718 O O . LEU A 1 94 ? -5.444 -8.173 6.129 1.00 98.56 94 LEU A O 1
ATOM 722 N N . ALA A 1 95 ? -5.297 -6.800 4.345 1.00 98.12 95 ALA A N 1
ATOM 723 C CA . ALA A 1 95 ? -6.547 -7.215 3.719 1.00 98.12 95 ALA A CA 1
ATOM 724 C C . ALA A 1 95 ? -6.496 -8.674 3.228 1.00 98.12 95 ALA A C 1
ATOM 726 O O . ALA A 1 95 ? -7.425 -9.442 3.476 1.00 98.12 95 ALA A O 1
ATOM 727 N N . GLU A 1 96 ? -5.393 -9.095 2.602 1.00 98.12 96 GLU A N 1
ATOM 728 C CA . GLU A 1 96 ? -5.168 -10.492 2.192 1.00 98.12 96 GLU A CA 1
ATOM 729 C C . GLU A 1 96 ? -5.141 -11.449 3.395 1.00 98.12 96 GLU A C 1
ATOM 731 O O . GLU A 1 96 ? -5.713 -12.539 3.342 1.00 98.12 96 GLU A O 1
ATOM 736 N N . LYS A 1 97 ? -4.551 -11.018 4.516 1.00 97.38 97 LYS A N 1
ATOM 737 C CA . LYS A 1 97 ? -4.488 -11.785 5.772 1.00 97.38 97 LYS A CA 1
ATOM 738 C C . LYS A 1 97 ? -5.769 -11.718 6.603 1.00 97.38 97 LYS A C 1
ATOM 740 O O . LYS A 1 97 ? -5.887 -12.467 7.568 1.00 97.38 97 LYS A O 1
ATOM 745 N N . ARG A 1 98 ? -6.718 -10.839 6.256 1.00 96.88 98 ARG A N 1
ATOM 746 C CA . ARG A 1 98 ? -7.934 -10.556 7.045 1.00 96.88 98 ARG A CA 1
ATOM 747 C C . ARG A 1 98 ? -7.630 -10.108 8.479 1.00 96.88 98 ARG A C 1
ATOM 749 O O . ARG A 1 98 ? -8.343 -10.468 9.413 1.00 96.88 98 ARG A O 1
ATOM 756 N N . VAL A 1 99 ? -6.578 -9.309 8.648 1.00 95.50 99 VAL A N 1
ATOM 757 C CA . VAL A 1 99 ? -6.187 -8.748 9.947 1.00 95.50 99 VAL A CA 1
ATOM 758 C C . VAL A 1 99 ? -6.958 -7.456 10.193 1.00 95.50 99 VAL A C 1
ATOM 760 O O . VAL A 1 99 ? -6.834 -6.497 9.433 1.00 95.50 99 VAL A O 1
ATOM 763 N N . ALA A 1 100 ? -7.737 -7.424 11.273 1.00 94.12 100 ALA A N 1
ATOM 764 C CA . ALA A 1 100 ? -8.382 -6.203 11.738 1.00 94.12 100 ALA A CA 1
ATOM 765 C C . ALA A 1 100 ? -7.339 -5.237 12.323 1.00 94.12 100 ALA A C 1
ATOM 767 O O . ALA A 1 100 ? -6.406 -5.651 13.010 1.00 94.12 100 ALA A O 1
ATOM 768 N N . TYR A 1 101 ? -7.498 -3.945 12.052 1.00 95.62 101 TYR A N 1
ATOM 769 C CA . TYR A 1 101 ? -6.604 -2.901 12.542 1.00 95.62 101 TYR A CA 1
ATOM 770 C C . TYR A 1 101 ? -7.354 -1.573 12.664 1.00 95.62 101 TYR A C 1
ATOM 772 O O . TYR A 1 101 ? -8.387 -1.376 12.027 1.00 95.62 101 TYR A O 1
ATOM 780 N N . ASN A 1 102 ? -6.806 -0.638 13.437 1.00 95.25 102 ASN A N 1
ATOM 781 C CA . ASN A 1 102 ? -7.291 0.734 13.530 1.00 95.25 102 ASN A CA 1
ATOM 782 C C . ASN A 1 102 ? -6.661 1.599 12.421 1.00 95.25 102 ASN A C 1
ATOM 784 O O . ASN A 1 102 ? -5.472 1.936 12.507 1.00 95.25 102 ASN A O 1
ATOM 788 N N . PRO A 1 103 ? -7.404 2.001 11.373 1.00 93.75 103 PRO A N 1
ATOM 789 C CA . PRO A 1 103 ? -6.864 2.849 10.317 1.00 93.75 103 PRO A CA 1
ATOM 790 C C . PRO A 1 103 ? -6.740 4.306 10.781 1.00 93.75 103 PRO A C 1
ATOM 792 O O . PRO A 1 103 ? -7.719 4.941 11.168 1.00 93.75 103 PRO A O 1
ATOM 795 N N . ARG A 1 104 ? -5.543 4.888 10.659 1.00 93.25 104 ARG A N 1
ATOM 796 C CA . ARG A 1 104 ? -5.284 6.316 10.896 1.00 93.25 104 ARG A CA 1
ATOM 797 C C . ARG A 1 104 ? -4.778 6.976 9.620 1.00 93.25 104 ARG A C 1
ATOM 799 O O . ARG A 1 104 ? -3.593 6.931 9.294 1.00 93.25 104 ARG A O 1
ATOM 806 N N . ARG A 1 105 ? -5.696 7.583 8.866 1.00 93.12 105 ARG A N 1
ATOM 807 C CA . ARG A 1 105 ? -5.341 8.300 7.638 1.00 93.12 105 ARG A CA 1
ATOM 808 C C . ARG A 1 105 ? -4.646 9.612 7.982 1.00 93.12 105 ARG A C 1
ATOM 810 O O . ARG A 1 105 ? -5.201 10.430 8.702 1.00 93.12 105 ARG A O 1
ATOM 817 N N . VAL A 1 106 ? -3.481 9.822 7.388 1.00 91.94 106 VAL A N 1
ATOM 818 C CA . VAL A 1 106 ? -2.680 11.034 7.525 1.00 91.94 106 VAL A CA 1
ATOM 819 C C . VAL A 1 106 ? -2.769 11.861 6.244 1.00 91.94 106 VAL A C 1
ATOM 821 O O . VAL A 1 106 ? -2.646 11.336 5.131 1.00 91.94 106 VAL A O 1
ATOM 824 N N . HIS A 1 107 ? -2.959 13.170 6.379 1.00 90.12 107 HIS A N 1
ATOM 825 C CA . HIS A 1 107 ? -3.058 14.103 5.259 1.00 90.12 107 HIS A CA 1
ATOM 826 C C . HIS A 1 107 ? -1.722 14.828 5.068 1.00 90.12 107 HIS A C 1
ATOM 828 O O . HIS A 1 107 ? -1.362 15.742 5.801 1.00 90.12 107 HIS A O 1
ATOM 834 N N . VAL A 1 108 ? -0.951 14.415 4.059 1.00 88.19 108 VAL A N 1
ATOM 835 C CA . VAL A 1 108 ? 0.371 15.010 3.755 1.00 88.19 108 VAL A CA 1
ATOM 836 C C . VAL A 1 108 ? 0.310 16.230 2.834 1.00 88.19 108 VAL A C 1
ATOM 838 O O . VAL A 1 108 ? 1.318 16.913 2.660 1.00 88.19 108 VAL A O 1
ATOM 841 N N . MET A 1 109 ? -0.866 16.500 2.262 1.00 84.12 109 MET A N 1
ATOM 842 C CA . MET A 1 109 ? -1.136 17.667 1.413 1.00 84.12 109 MET A CA 1
ATOM 843 C C . MET A 1 109 ? -1.791 18.826 2.182 1.00 84.12 109 MET A C 1
ATOM 845 O O . MET A 1 109 ? -2.073 19.861 1.587 1.00 84.12 109 MET A O 1
ATOM 849 N N . SER A 1 110 ? -2.071 18.658 3.478 1.00 81.25 110 SER A N 1
ATOM 850 C CA . SER A 1 110 ? -2.580 19.733 4.333 1.00 81.25 110 SER A CA 1
ATOM 851 C C . SER A 1 110 ? -1.455 20.674 4.779 1.00 81.25 110 SER A C 1
ATOM 853 O O . SER A 1 110 ? -0.268 20.338 4.723 1.00 81.25 110 SER A O 1
ATOM 855 N N . THR A 1 111 ? -1.846 21.863 5.243 1.00 82.00 111 THR A N 1
ATOM 856 C CA . THR A 1 111 ? -0.944 22.847 5.849 1.00 82.00 111 THR A CA 1
ATOM 857 C C . THR A 1 111 ? -1.418 23.131 7.277 1.00 82.00 111 THR A C 1
ATOM 859 O O . THR A 1 111 ? -2.511 23.678 7.434 1.00 82.00 111 THR A O 1
ATOM 862 N N . PRO A 1 112 ? -0.630 22.793 8.316 1.00 83.75 112 PRO A N 1
ATOM 863 C CA . PRO A 1 112 ? 0.653 22.083 8.259 1.00 83.75 112 PRO A CA 1
ATOM 864 C C . PRO A 1 112 ? 0.492 20.613 7.834 1.00 83.75 112 PRO A C 1
ATOM 866 O O . PRO A 1 112 ? -0.555 20.013 8.061 1.00 83.75 112 PRO A O 1
ATOM 869 N N . LYS A 1 113 ? 1.552 20.019 7.265 1.00 89.44 113 LYS A N 1
ATOM 870 C CA . LYS A 1 113 ? 1.574 18.584 6.936 1.00 89.44 113 LYS A CA 1
ATOM 871 C C . LYS A 1 113 ? 1.453 17.777 8.226 1.00 89.44 113 LYS A C 1
ATOM 873 O O . LYS A 1 113 ? 2.313 17.909 9.097 1.00 89.44 113 LYS A O 1
ATOM 878 N N . GLU A 1 114 ? 0.455 16.906 8.336 1.00 88.50 114 GLU A N 1
ATOM 879 C CA . GLU A 1 114 ? 0.198 16.159 9.578 1.00 88.50 114 GLU A CA 1
ATOM 880 C C . GLU A 1 114 ? 1.402 15.316 10.027 1.00 88.50 114 GLU A C 1
ATOM 882 O O . GLU A 1 114 ? 1.728 15.286 11.213 1.00 88.50 114 GLU A O 1
ATOM 887 N N . THR A 1 115 ? 2.150 14.728 9.083 1.00 91.81 115 THR A N 1
ATOM 888 C CA . THR A 1 115 ? 3.370 13.954 9.386 1.00 91.81 115 THR A CA 1
ATOM 889 C C . THR A 1 115 ? 4.513 14.781 9.975 1.00 91.81 115 THR A C 1
ATOM 891 O O . THR A 1 115 ? 5.503 14.213 10.420 1.00 91.81 115 THR A O 1
ATOM 894 N N . ARG A 1 116 ? 4.429 16.115 9.935 1.00 91.62 116 ARG A N 1
ATOM 895 C CA . ARG A 1 116 ? 5.435 17.045 10.469 1.00 91.62 116 ARG A CA 1
ATOM 896 C C . ARG A 1 116 ? 5.006 17.680 11.793 1.00 91.62 116 ARG A C 1
ATOM 898 O O . ARG A 1 116 ? 5.739 18.504 12.329 1.00 91.62 116 ARG A O 1
ATOM 905 N N . THR A 1 117 ? 3.833 17.325 12.313 1.00 91.38 117 THR A N 1
ATOM 906 C CA . THR A 1 117 ? 3.388 17.778 13.637 1.00 91.38 117 THR A CA 1
ATOM 907 C C . THR A 1 117 ? 4.261 17.157 14.733 1.00 91.38 117 THR A C 1
ATOM 909 O O . THR A 1 117 ? 4.704 16.018 14.562 1.00 91.38 117 THR A O 1
ATOM 912 N N . PRO A 1 118 ? 4.501 17.847 15.865 1.00 92.81 118 PRO A N 1
ATOM 913 C CA . PRO A 1 118 ? 5.252 17.276 16.987 1.00 92.81 118 PRO A CA 1
ATOM 914 C C . PRO A 1 118 ? 4.721 15.903 17.423 1.00 92.81 118 PRO A C 1
ATOM 916 O O . PRO A 1 118 ? 5.497 14.976 17.630 1.00 92.81 118 PRO A O 1
ATOM 919 N N . GLN A 1 119 ? 3.396 15.743 17.435 1.00 90.62 119 GLN A N 1
ATOM 920 C CA . GLN A 1 119 ? 2.714 14.498 17.781 1.00 90.62 119 GLN A CA 1
ATOM 921 C C . GLN A 1 119 ? 3.082 13.350 16.831 1.00 90.62 119 GLN A C 1
ATOM 923 O O . GLN A 1 119 ? 3.330 12.232 17.274 1.00 90.62 119 GLN A O 1
ATOM 928 N N . PHE A 1 120 ? 3.153 13.602 15.520 1.00 92.88 120 PHE A N 1
ATOM 929 C CA . PHE A 1 120 ? 3.553 12.561 14.571 1.00 92.88 120 PHE A CA 1
ATOM 930 C C . PHE A 1 120 ? 5.060 12.285 14.606 1.00 92.88 120 PHE A C 1
ATOM 932 O O . PHE A 1 120 ? 5.478 11.144 14.417 1.00 92.88 120 PHE A O 1
ATOM 939 N N . VAL A 1 121 ? 5.888 13.296 14.878 1.00 94.62 121 VAL A N 1
ATOM 940 C CA . VAL A 1 121 ? 7.345 13.127 15.021 1.00 94.62 121 VAL A CA 1
ATOM 941 C C . VAL A 1 121 ? 7.678 12.159 16.162 1.00 94.62 121 VAL A C 1
ATOM 943 O O . VAL A 1 121 ? 8.595 11.350 16.024 1.00 94.62 121 VAL A O 1
ATOM 946 N N . GLU A 1 122 ? 6.905 12.177 17.251 1.00 94.12 122 GLU A N 1
ATOM 947 C CA . GLU A 1 122 ? 7.019 11.204 18.348 1.00 94.12 122 GLU A CA 1
ATOM 948 C C . GLU A 1 122 ? 6.647 9.772 17.926 1.00 94.12 122 GLU A C 1
ATOM 950 O O . GLU A 1 122 ? 7.135 8.795 18.503 1.00 94.12 122 GLU A O 1
ATOM 955 N N . ILE A 1 123 ? 5.788 9.615 16.916 1.00 94.56 123 ILE A N 1
ATOM 956 C CA . ILE A 1 123 ? 5.424 8.312 16.343 1.00 94.56 123 ILE A CA 1
ATOM 957 C C . ILE A 1 123 ? 6.531 7.833 15.401 1.00 94.56 123 ILE A C 1
ATOM 959 O O . ILE A 1 123 ? 7.026 6.718 15.544 1.00 94.56 123 ILE A O 1
ATOM 963 N N . ASN A 1 124 ? 6.946 8.672 14.457 1.00 96.56 124 ASN A N 1
ATOM 964 C CA . ASN A 1 124 ? 8.022 8.369 13.527 1.00 96.56 124 ASN A CA 1
ATOM 965 C C . ASN A 1 124 ? 8.849 9.622 13.241 1.00 96.56 124 ASN A C 1
ATOM 967 O O . ASN A 1 124 ? 8.419 10.514 12.508 1.00 96.56 124 ASN A O 1
ATOM 971 N N . THR A 1 125 ? 10.091 9.632 13.722 1.00 95.31 125 THR A N 1
ATOM 972 C CA . THR A 1 125 ? 11.030 10.750 13.545 1.00 95.31 125 THR A CA 1
ATOM 973 C C . THR A 1 125 ? 11.389 11.013 12.081 1.00 95.31 125 THR A C 1
ATOM 975 O O . THR A 1 125 ? 11.752 12.134 11.729 1.00 95.31 125 THR A O 1
ATOM 978 N N . ARG A 1 126 ? 11.218 10.029 11.182 1.00 96.06 126 ARG A N 1
ATOM 979 C CA . ARG A 1 126 ? 11.366 10.220 9.724 1.00 96.06 126 ARG A CA 1
ATOM 980 C C . ARG A 1 126 ? 10.200 10.967 9.098 1.00 96.06 126 ARG A C 1
ATOM 982 O O . ARG A 1 126 ? 10.292 11.368 7.939 1.00 96.06 126 ARG A O 1
ATOM 989 N N . CYS A 1 127 ? 9.114 11.163 9.843 1.00 95.81 127 CYS A N 1
ATOM 990 C CA . CYS A 1 127 ? 7.940 11.895 9.399 1.00 95.81 127 CYS A CA 1
ATOM 991 C C . CYS A 1 127 ? 7.336 11.290 8.110 1.00 95.81 127 CYS A C 1
ATOM 993 O O . CYS A 1 127 ? 6.939 12.008 7.186 1.00 95.81 127 CYS A O 1
ATOM 995 N N . LYS A 1 128 ? 7.333 9.956 8.010 1.00 95.81 128 LYS A N 1
ATOM 996 C CA . LYS A 1 128 ? 6.825 9.191 6.862 1.00 95.81 128 LYS A CA 1
ATOM 997 C C . LYS A 1 128 ? 5.768 8.181 7.309 1.00 95.81 128 LYS A C 1
ATOM 999 O O . LYS A 1 128 ? 5.736 7.779 8.471 1.00 95.81 128 LYS A O 1
ATOM 1004 N N . THR A 1 129 ? 4.933 7.775 6.363 1.00 96.81 129 THR A N 1
ATOM 1005 C CA . THR A 1 129 ? 4.002 6.647 6.476 1.00 96.81 129 THR A CA 1
ATOM 1006 C C . THR A 1 129 ? 4.438 5.522 5.524 1.00 96.81 129 THR A C 1
ATOM 1008 O O . THR A 1 129 ? 5.130 5.803 4.541 1.00 96.81 129 THR A O 1
ATOM 1011 N N . PRO A 1 130 ? 4.026 4.267 5.765 1.00 98.38 130 PRO A N 1
ATOM 1012 C CA . PRO A 1 130 ? 3.201 3.807 6.880 1.00 98.38 130 PRO A CA 1
ATOM 1013 C C . PRO A 1 130 ? 3.963 3.704 8.205 1.00 98.38 130 PRO A C 1
ATOM 1015 O O . PRO A 1 130 ? 5.193 3.674 8.230 1.00 98.38 130 PRO A O 1
ATOM 1018 N N . VAL A 1 131 ? 3.204 3.644 9.298 1.00 98.62 131 VAL A N 1
ATOM 1019 C CA . VAL A 1 131 ? 3.681 3.207 10.618 1.00 98.62 131 VAL A CA 1
ATOM 1020 C C . VAL A 1 131 ? 2.673 2.207 11.163 1.00 98.62 131 VAL A C 1
ATOM 1022 O O . VAL A 1 131 ? 1.483 2.523 11.216 1.00 98.62 131 VAL A O 1
ATOM 1025 N N . LEU A 1 132 ? 3.146 1.033 11.570 1.00 98.62 132 LEU A N 1
ATOM 1026 C CA . LEU A 1 132 ? 2.374 0.078 12.358 1.00 98.62 132 LEU A CA 1
ATOM 1027 C C . LEU A 1 132 ? 2.690 0.327 13.835 1.00 98.62 132 LEU A C 1
ATOM 1029 O O . LEU A 1 132 ? 3.859 0.400 14.211 1.00 98.62 132 LEU A O 1
ATOM 1033 N N . VAL A 1 133 ? 1.661 0.488 14.658 1.00 98.12 133 VAL A N 1
ATOM 1034 C CA . VAL A 1 133 ? 1.780 0.591 16.113 1.00 98.12 133 VAL A CA 1
ATOM 1035 C C . VAL A 1 133 ? 0.988 -0.553 16.720 1.00 98.12 133 VAL A C 1
ATOM 1037 O O . VAL A 1 133 ? -0.232 -0.580 16.594 1.00 98.12 133 VAL A O 1
ATOM 1040 N N . GLU A 1 134 ? 1.675 -1.496 17.345 1.00 97.81 134 GLU A N 1
ATOM 1041 C CA . GLU A 1 134 ? 1.059 -2.616 18.054 1.00 97.81 134 GLU A CA 1
ATOM 1042 C C . GLU A 1 134 ? 0.217 -2.143 19.242 1.00 97.81 134 GLU A C 1
ATOM 1044 O O . GLU A 1 134 ? 0.380 -1.022 19.737 1.00 97.81 134 GLU A O 1
ATOM 1049 N N . SER A 1 135 ? -0.672 -3.008 19.734 1.00 94.94 135 SER A N 1
ATOM 1050 C CA . SER A 1 135 ? -1.514 -2.704 20.901 1.00 94.94 135 SER A CA 1
ATOM 1051 C C . SER A 1 135 ? -0.694 -2.421 22.168 1.00 94.94 135 SER A C 1
ATOM 1053 O O . SER A 1 135 ? -1.148 -1.706 23.058 1.00 94.94 135 SER A O 1
ATOM 1055 N N . ASP A 1 136 ? 0.530 -2.956 22.253 1.00 94.94 136 ASP A N 1
ATOM 1056 C CA . ASP A 1 136 ? 1.486 -2.686 23.337 1.00 94.94 136 ASP A CA 1
ATOM 1057 C C . ASP A 1 136 ? 2.300 -1.388 23.143 1.00 94.94 136 ASP A C 1
ATOM 1059 O O . ASP A 1 136 ? 3.117 -1.021 23.990 1.00 94.94 136 ASP A O 1
ATOM 1063 N N . GLY A 1 137 ? 2.066 -0.669 22.041 1.00 95.44 137 GLY A N 1
ATOM 1064 C CA . GLY A 1 137 ? 2.748 0.570 21.685 1.00 95.44 137 GLY A CA 1
ATOM 1065 C C . GLY A 1 137 ? 4.045 0.389 20.893 1.00 95.44 137 GLY A C 1
ATOM 1066 O O . GLY A 1 137 ? 4.672 1.398 20.549 1.00 95.44 137 GLY A O 1
ATOM 1067 N N . THR A 1 138 ? 4.458 -0.843 20.570 1.00 97.12 138 THR A N 1
ATOM 1068 C CA . THR A 1 138 ? 5.627 -1.109 19.718 1.00 97.12 138 THR A CA 1
ATOM 1069 C C . THR A 1 138 ? 5.421 -0.507 18.331 1.00 97.12 138 THR A C 1
ATOM 1071 O O . THR A 1 138 ? 4.390 -0.714 17.699 1.00 97.12 138 THR A O 1
ATOM 1074 N N . LYS A 1 139 ? 6.408 0.249 17.836 1.00 97.88 139 LYS A N 1
ATOM 1075 C CA . LYS A 1 139 ? 6.324 0.962 16.553 1.00 97.88 139 LYS A CA 1
ATOM 1076 C C . LYS A 1 139 ? 7.219 0.301 15.514 1.00 97.88 139 LYS A C 1
ATOM 1078 O O . LYS A 1 139 ? 8.424 0.176 15.729 1.00 97.88 139 LYS A O 1
ATOM 1083 N N . ILE A 1 140 ? 6.646 -0.044 14.367 1.00 98.44 140 ILE A N 1
ATOM 1084 C CA . ILE A 1 140 ? 7.356 -0.570 13.205 1.00 98.44 140 ILE A CA 1
ATOM 1085 C C . ILE A 1 140 ? 7.195 0.431 12.057 1.00 98.44 140 ILE A C 1
ATOM 1087 O O . ILE A 1 140 ? 6.092 0.881 11.738 1.00 98.44 140 ILE A O 1
ATOM 1091 N N . ILE A 1 141 ? 8.321 0.800 11.452 1.00 97.88 141 ILE A N 1
ATOM 1092 C CA . ILE A 1 141 ? 8.420 1.714 10.308 1.00 97.88 141 ILE A CA 1
ATOM 1093 C C . ILE A 1 141 ? 9.090 0.991 9.135 1.00 97.88 141 ILE A C 1
ATOM 1095 O O . ILE A 1 141 ? 9.641 -0.087 9.325 1.00 97.88 141 ILE A O 1
ATOM 1099 N N . GLU A 1 142 ? 9.085 1.616 7.956 1.00 98.00 142 GLU A N 1
ATOM 1100 C CA . GLU A 1 142 ? 9.476 1.024 6.665 1.00 98.00 142 GLU A CA 1
ATOM 1101 C C . GLU A 1 142 ? 8.480 -0.038 6.182 1.00 98.00 142 GLU A C 1
ATOM 1103 O O . GLU A 1 142 ? 8.300 -1.088 6.792 1.00 98.00 142 GLU A O 1
ATOM 1108 N N . SER A 1 143 ? 7.821 0.232 5.050 1.00 98.56 143 SER A N 1
ATOM 1109 C CA . SER A 1 143 ? 6.723 -0.615 4.555 1.00 98.56 143 SER A CA 1
ATOM 1110 C C . SER A 1 143 ? 7.116 -2.087 4.408 1.00 98.56 143 SER A C 1
ATOM 1112 O O . SER A 1 143 ? 6.369 -2.954 4.840 1.00 98.56 143 SER A O 1
ATOM 1114 N N . GLN A 1 144 ? 8.308 -2.379 3.885 1.00 98.50 144 GLN A N 1
ATOM 1115 C CA . GLN A 1 144 ? 8.798 -3.749 3.736 1.00 98.50 144 GLN A CA 1
ATOM 1116 C C . GLN A 1 144 ? 9.109 -4.432 5.079 1.00 98.50 144 GLN A C 1
ATOM 1118 O O . GLN A 1 144 ? 8.811 -5.611 5.253 1.00 98.50 144 GLN A O 1
ATOM 1123 N N . ALA A 1 145 ? 9.639 -3.706 6.065 1.00 98.62 145 ALA A N 1
ATOM 1124 C CA . ALA A 1 145 ? 9.839 -4.270 7.400 1.00 98.62 145 ALA A CA 1
ATOM 1125 C C . ALA A 1 145 ? 8.493 -4.585 8.072 1.00 98.62 145 ALA A C 1
ATOM 1127 O O . ALA A 1 145 ? 8.340 -5.642 8.681 1.00 98.62 145 ALA A O 1
ATOM 1128 N N . ILE A 1 146 ? 7.492 -3.714 7.892 1.00 98.81 146 ILE A N 1
ATOM 1129 C CA . ILE A 1 146 ? 6.119 -3.959 8.349 1.00 98.81 146 ILE A CA 1
ATOM 1130 C C . ILE A 1 146 ? 5.534 -5.201 7.663 1.00 98.81 146 ILE A C 1
ATOM 1132 O O . ILE A 1 146 ? 4.950 -6.033 8.349 1.00 98.81 146 ILE A O 1
ATOM 1136 N N . LEU A 1 147 ? 5.714 -5.371 6.345 1.00 98.81 147 LEU A N 1
ATOM 1137 C CA . LEU A 1 147 ? 5.243 -6.567 5.634 1.00 98.81 147 LEU A CA 1
ATOM 1138 C C . LEU A 1 147 ? 5.843 -7.854 6.211 1.00 98.81 147 LEU A C 1
ATOM 1140 O O . LEU A 1 147 ? 5.098 -8.781 6.510 1.00 98.81 147 LEU A O 1
ATOM 1144 N N . GLN A 1 148 ? 7.164 -7.902 6.412 1.00 98.31 148 GLN A N 1
ATOM 1145 C CA . GLN A 1 148 ? 7.830 -9.073 6.997 1.00 98.31 148 GLN A CA 1
ATOM 1146 C C . GLN A 1 148 ? 7.358 -9.346 8.429 1.00 98.31 148 GLN A C 1
ATOM 1148 O O . GLN A 1 148 ? 7.085 -10.490 8.782 1.00 98.31 148 GLN A O 1
ATOM 1153 N N . TYR A 1 149 ? 7.230 -8.300 9.248 1.00 98.62 149 TYR A N 1
ATOM 1154 C CA . TYR A 1 149 ? 6.740 -8.420 10.618 1.00 98.62 149 TYR A CA 1
ATOM 1155 C C . TYR A 1 149 ? 5.316 -8.989 10.655 1.00 98.62 149 TYR A C 1
ATOM 1157 O O . TYR A 1 149 ? 5.063 -9.988 11.330 1.00 98.62 149 TYR A O 1
ATOM 1165 N N . LEU A 1 150 ? 4.399 -8.403 9.879 1.00 98.50 150 LEU A N 1
ATOM 1166 C CA . LEU A 1 150 ? 3.027 -8.894 9.768 1.00 98.50 150 LEU A CA 1
ATOM 1167 C C . LEU A 1 150 ? 2.998 -10.336 9.265 1.00 98.50 150 LEU A C 1
ATOM 1169 O O . LEU A 1 150 ? 2.186 -11.131 9.731 1.00 98.50 150 LEU A O 1
ATOM 1173 N N . ASP A 1 151 ? 3.882 -10.693 8.336 1.00 97.75 151 ASP A N 1
ATOM 1174 C CA . ASP A 1 151 ? 3.900 -12.038 7.786 1.00 97.75 151 ASP A CA 1
ATOM 1175 C C . ASP A 1 151 ? 4.279 -13.121 8.797 1.00 97.75 151 ASP A C 1
ATOM 1177 O O . ASP A 1 151 ? 3.691 -14.202 8.788 1.00 97.75 151 ASP A O 1
ATOM 1181 N N . VAL A 1 152 ? 5.207 -12.798 9.698 1.00 97.06 152 VAL A N 1
ATOM 1182 C CA . VAL A 1 152 ? 5.671 -13.696 10.761 1.00 97.06 152 VAL A CA 1
ATOM 1183 C C . VAL A 1 152 ? 4.657 -13.805 11.900 1.00 97.06 152 VAL A C 1
ATOM 1185 O O . VAL A 1 152 ? 4.406 -14.907 12.385 1.00 97.06 152 VAL A O 1
ATOM 1188 N N . TYR A 1 153 ? 4.093 -12.681 12.354 1.00 97.19 153 TYR A N 1
ATOM 1189 C CA . TYR A 1 153 ? 3.322 -12.640 13.604 1.00 97.19 153 TYR A CA 1
ATOM 1190 C C . TYR A 1 153 ? 1.806 -12.763 13.424 1.00 97.19 153 TYR A C 1
ATOM 1192 O O . TYR A 1 153 ? 1.112 -13.105 14.380 1.00 97.19 153 TYR A O 1
ATOM 1200 N N . TYR A 1 154 ? 1.285 -12.549 12.214 1.00 96.56 154 TYR A N 1
ATOM 1201 C CA . TYR A 1 154 ? -0.144 -12.652 11.926 1.00 96.56 154 TYR A CA 1
ATOM 1202 C C . TYR A 1 154 ? -0.378 -13.788 10.919 1.00 96.56 154 TYR A C 1
ATOM 1204 O O . TYR A 1 154 ? 0.010 -13.655 9.766 1.00 96.56 154 TYR A O 1
ATOM 1212 N N . PRO A 1 155 ? -0.978 -14.932 11.281 1.00 95.06 155 PRO A N 1
ATOM 1213 C CA . PRO A 1 155 ? -1.266 -15.994 10.312 1.00 95.06 155 PRO A CA 1
ATOM 1214 C C . PRO A 1 155 ? -2.418 -15.612 9.355 1.00 95.06 155 PRO A C 1
ATOM 1216 O O . PRO A 1 155 ? -3.293 -14.839 9.744 1.00 95.06 155 PRO A O 1
ATOM 1219 N N . PRO A 1 156 ? -2.475 -16.179 8.131 1.00 96.00 156 PRO A N 1
ATOM 1220 C CA . PRO A 1 156 ? -1.515 -17.117 7.533 1.00 96.00 156 PRO A CA 1
ATOM 1221 C C . PRO A 1 156 ? -0.286 -16.402 6.949 1.00 96.00 156 PRO A C 1
ATOM 1223 O O . PRO A 1 156 ? -0.369 -15.223 6.616 1.00 96.00 156 PRO A O 1
ATOM 1226 N N . SER A 1 157 ? 0.839 -17.106 6.789 1.00 96.12 157 SER A N 1
ATOM 1227 C CA . SER A 1 157 ? 2.025 -16.558 6.110 1.00 96.12 157 SER A CA 1
ATOM 1228 C C . SER A 1 157 ? 1.851 -16.573 4.585 1.00 96.12 157 SER A C 1
ATOM 1230 O O . SER A 1 157 ? 1.329 -17.529 4.014 1.00 96.12 157 SER A O 1
ATOM 1232 N N . PHE A 1 158 ? 2.298 -15.492 3.954 1.00 97.50 158 PHE A N 1
ATOM 1233 C CA . PHE A 1 158 ? 2.406 -15.248 2.517 1.00 97.50 158 PHE A CA 1
ATOM 1234 C C . PHE A 1 158 ? 3.871 -15.294 2.050 1.00 97.50 158 PHE A C 1
ATOM 1236 O O . PHE A 1 158 ? 4.186 -14.921 0.921 1.00 97.50 158 PHE A O 1
ATOM 1243 N N . THR A 1 159 ? 4.787 -15.737 2.907 1.00 96.62 159 THR A N 1
ATOM 1244 C CA . THR A 1 159 ? 6.153 -16.087 2.525 1.00 96.62 159 THR A CA 1
ATOM 1245 C C . THR A 1 159 ? 6.230 -17.606 2.376 1.00 96.62 159 THR A C 1
ATOM 1247 O O . THR A 1 159 ? 5.786 -18.324 3.275 1.00 96.62 159 THR A O 1
ATOM 1250 N N . PRO A 1 160 ? 6.790 -18.138 1.274 1.00 92.44 160 PRO A N 1
ATOM 1251 C CA . PRO A 1 160 ? 6.975 -19.576 1.120 1.00 92.44 160 PRO A CA 1
ATOM 1252 C C . PRO A 1 160 ? 7.732 -20.202 2.297 1.00 92.44 160 PRO A C 1
ATOM 1254 O O . PRO A 1 160 ? 8.623 -19.588 2.889 1.00 92.44 160 PRO A O 1
ATOM 1257 N N . MET A 1 161 ? 7.398 -21.455 2.615 1.00 84.69 161 MET A N 1
ATOM 1258 C CA . MET A 1 161 ? 8.055 -22.213 3.682 1.00 84.69 161 MET A CA 1
ATOM 1259 C C . MET A 1 161 ? 9.569 -22.283 3.455 1.00 84.69 161 MET A C 1
ATOM 1261 O O . MET A 1 161 ? 10.028 -22.593 2.359 1.00 84.69 161 MET A O 1
ATOM 1265 N N . THR A 1 162 ? 10.357 -22.107 4.516 1.00 78.69 162 THR A N 1
ATOM 1266 C CA . THR A 1 162 ? 11.832 -22.134 4.442 1.00 78.69 162 THR A CA 1
ATOM 1267 C C . THR A 1 162 ? 12.407 -23.490 4.013 1.00 78.69 162 THR A C 1
ATOM 1269 O O . THR A 1 162 ? 13.565 -23.568 3.603 1.00 78.69 162 THR A O 1
ATOM 1272 N N . THR A 1 163 ? 11.608 -24.560 4.081 1.00 85.62 163 THR A N 1
ATOM 1273 C CA . THR A 1 163 ? 11.954 -25.888 3.558 1.00 85.62 163 THR A CA 1
ATOM 1274 C C . THR A 1 163 ? 12.017 -25.928 2.031 1.00 85.62 163 THR A C 1
ATOM 1276 O O . THR A 1 163 ? 12.765 -26.738 1.488 1.00 85.62 163 THR A O 1
ATOM 1279 N N . ASP A 1 164 ? 11.283 -25.052 1.337 1.00 92.75 164 ASP A N 1
ATOM 1280 C CA . ASP A 1 164 ? 11.449 -24.804 -0.096 1.00 92.75 164 ASP A CA 1
ATOM 1281 C C . ASP A 1 164 ? 12.396 -23.616 -0.295 1.00 92.75 164 ASP A C 1
ATOM 1283 O O . ASP A 1 164 ? 12.005 -22.450 -0.399 1.00 92.75 164 ASP A O 1
ATOM 1287 N N . LYS A 1 165 ? 13.692 -23.933 -0.314 1.00 94.94 165 LYS A N 1
ATOM 1288 C CA . LYS A 1 165 ? 14.757 -22.934 -0.412 1.00 94.94 165 LYS A CA 1
ATOM 1289 C C . LYS A 1 165 ? 14.635 -22.068 -1.667 1.00 94.94 165 LYS A C 1
ATOM 1291 O O . LYS A 1 165 ? 14.997 -20.895 -1.610 1.00 94.94 165 LYS A O 1
ATOM 1296 N N . GLU A 1 166 ? 14.181 -22.632 -2.784 1.00 94.69 166 GLU A N 1
ATOM 1297 C CA . GLU A 1 166 ? 14.143 -21.912 -4.056 1.00 94.69 166 GLU A CA 1
ATOM 1298 C C . GLU A 1 166 ? 12.971 -20.932 -4.102 1.00 94.69 166 GLU A C 1
ATOM 1300 O O . GLU A 1 166 ? 13.181 -19.759 -4.418 1.00 94.69 166 GLU A O 1
ATOM 1305 N N . ALA A 1 167 ? 11.777 -21.361 -3.681 1.00 95.44 167 ALA A N 1
ATOM 1306 C CA . ALA A 1 167 ? 10.627 -20.469 -3.559 1.00 95.44 167 ALA A CA 1
ATOM 1307 C C . ALA A 1 167 ? 10.891 -19.345 -2.542 1.00 95.44 167 ALA A C 1
ATOM 1309 O O . ALA A 1 167 ? 10.629 -18.173 -2.821 1.00 95.44 167 ALA A O 1
ATOM 1310 N N . TYR A 1 168 ? 11.486 -19.672 -1.387 1.00 96.56 168 TYR A N 1
ATOM 1311 C CA . TYR A 1 168 ? 11.852 -18.675 -0.378 1.00 96.56 168 TYR A CA 1
ATOM 1312 C C . TYR A 1 168 ? 12.877 -17.663 -0.912 1.00 96.56 168 TYR A C 1
ATOM 1314 O O . TYR A 1 168 ? 12.700 -16.454 -0.752 1.00 96.56 168 TYR A O 1
ATOM 1322 N N . ARG A 1 169 ? 13.934 -18.140 -1.589 1.00 97.00 169 ARG A N 1
ATOM 1323 C CA . ARG A 1 169 ? 14.954 -17.287 -2.220 1.00 97.00 169 ARG A CA 1
ATOM 1324 C C . ARG A 1 169 ? 14.320 -16.331 -3.228 1.00 97.00 169 ARG A C 1
ATOM 1326 O O . ARG A 1 169 ? 14.637 -15.143 -3.203 1.00 97.00 169 ARG A O 1
ATOM 1333 N N . LEU A 1 170 ? 13.456 -16.839 -4.106 1.00 97.25 170 LEU A N 1
ATOM 1334 C CA . LEU A 1 170 ? 12.815 -16.036 -5.143 1.00 97.25 170 LEU A CA 1
ATOM 1335 C C . LEU A 1 170 ? 11.876 -14.985 -4.538 1.00 97.25 170 LEU A C 1
ATOM 1337 O O . LEU A 1 170 ? 11.961 -13.818 -4.919 1.00 97.25 170 LEU A O 1
ATOM 1341 N N . CYS A 1 171 ? 11.064 -15.361 -3.546 1.00 98.25 171 CYS A N 1
ATOM 1342 C CA . CYS A 1 171 ? 10.216 -14.430 -2.801 1.00 98.25 171 CYS A CA 1
ATOM 1343 C C . CYS A 1 171 ? 11.036 -13.310 -2.159 1.00 98.25 171 CYS A C 1
ATOM 1345 O O . CYS A 1 171 ? 10.748 -12.138 -2.388 1.00 98.25 171 CYS A O 1
ATOM 1347 N N . LEU A 1 172 ? 12.092 -13.645 -1.413 1.00 97.94 172 LEU A N 1
ATOM 1348 C CA . LEU A 1 172 ? 12.936 -12.648 -0.752 1.00 97.94 172 LEU A CA 1
ATOM 1349 C C . LEU A 1 172 ? 13.623 -11.713 -1.757 1.00 97.94 172 LEU A C 1
ATOM 1351 O O . LEU A 1 172 ? 13.680 -10.503 -1.536 1.00 97.94 172 LEU A O 1
ATOM 1355 N N . GLN A 1 173 ? 14.120 -12.261 -2.869 1.00 98.25 173 GLN A N 1
ATOM 1356 C CA . GLN A 1 173 ? 14.754 -11.469 -3.917 1.00 98.25 173 GLN A CA 1
ATOM 1357 C C . GLN A 1 173 ? 13.761 -10.474 -4.525 1.00 98.25 173 GLN A C 1
ATOM 1359 O O . GLN A 1 173 ? 14.026 -9.277 -4.517 1.00 98.25 173 GLN A O 1
ATOM 1364 N N . ARG A 1 174 ? 12.600 -10.944 -4.993 1.00 98.62 174 ARG A N 1
ATOM 1365 C CA . ARG A 1 174 ? 11.590 -10.102 -5.659 1.00 98.62 174 ARG A CA 1
ATOM 1366 C C . ARG A 1 174 ? 10.968 -9.087 -4.716 1.00 98.62 174 ARG A C 1
ATOM 1368 O O . ARG A 1 174 ? 10.688 -7.962 -5.119 1.00 98.62 174 ARG A O 1
ATOM 1375 N N . PHE A 1 175 ? 10.814 -9.466 -3.452 1.00 98.62 175 PHE A N 1
ATOM 1376 C CA . PHE A 1 175 ? 10.392 -8.568 -2.396 1.00 98.62 175 PHE A CA 1
ATOM 1377 C C . PHE A 1 175 ? 11.291 -7.332 -2.341 1.00 98.62 175 PHE A C 1
ATOM 1379 O O . PHE A 1 175 ? 10.811 -6.229 -2.588 1.00 98.62 175 PHE A O 1
ATOM 1386 N N . HIS A 1 176 ? 12.596 -7.500 -2.125 1.00 98.50 176 HIS A N 1
ATOM 1387 C CA . HIS A 1 176 ? 13.524 -6.370 -2.034 1.00 98.50 176 HIS A CA 1
ATOM 1388 C C . HIS A 1 176 ? 13.791 -5.682 -3.379 1.00 98.50 176 HIS A C 1
ATOM 1390 O O . HIS A 1 176 ? 13.897 -4.460 -3.424 1.00 98.50 176 HIS A O 1
ATOM 1396 N N . GLU A 1 177 ? 13.836 -6.432 -4.479 1.00 98.44 177 GLU A N 1
ATOM 1397 C CA . GLU A 1 177 ? 14.082 -5.902 -5.826 1.00 98.44 177 GLU A CA 1
ATOM 1398 C C . GLU A 1 177 ? 12.978 -4.949 -6.299 1.00 98.44 177 GLU A C 1
ATOM 1400 O O . GLU A 1 177 ? 13.251 -4.051 -7.087 1.00 98.44 177 GLU A O 1
ATOM 1405 N N . SER A 1 178 ? 11.751 -5.066 -5.772 1.00 98.25 178 SER A N 1
ATOM 1406 C CA . SER A 1 178 ? 10.657 -4.130 -6.084 1.00 98.25 178 SER A CA 1
ATOM 1407 C C . SER A 1 178 ? 10.957 -2.661 -5.742 1.00 98.25 178 SER A C 1
ATOM 1409 O O . SER A 1 178 ? 10.314 -1.766 -6.293 1.00 98.25 178 SER A O 1
ATOM 1411 N N . GLU A 1 179 ? 11.950 -2.390 -4.886 1.00 98.12 179 GLU A N 1
ATOM 1412 C CA . GLU A 1 179 ? 12.432 -1.028 -4.637 1.00 98.12 179 GLU A CA 1
ATOM 1413 C C . GLU A 1 179 ? 13.153 -0.423 -5.846 1.00 98.12 179 GLU A C 1
ATOM 1415 O O . GLU A 1 179 ? 13.134 0.794 -5.989 1.00 98.12 179 GLU A O 1
ATOM 1420 N N . ASN A 1 180 ? 13.732 -1.223 -6.749 1.00 98.50 180 ASN A N 1
ATOM 1421 C CA . ASN A 1 180 ? 14.385 -0.693 -7.951 1.00 98.50 180 ASN A CA 1
ATOM 1422 C C . ASN A 1 180 ? 13.379 0.049 -8.837 1.00 98.50 180 ASN A C 1
ATOM 1424 O O . ASN A 1 180 ? 13.625 1.197 -9.198 1.00 98.50 180 ASN A O 1
ATOM 1428 N N . LEU A 1 181 ? 12.200 -0.539 -9.086 1.00 98.44 181 LEU A N 1
ATOM 1429 C CA . LEU A 1 181 ? 11.135 0.133 -9.837 1.00 98.44 181 LEU A CA 1
ATOM 1430 C C . LEU A 1 181 ? 10.595 1.364 -9.090 1.00 98.44 181 LEU A C 1
ATOM 1432 O O . LEU A 1 181 ? 10.347 2.398 -9.707 1.00 98.44 181 LEU A O 1
ATOM 1436 N N . HIS A 1 182 ? 10.419 1.269 -7.768 1.00 97.88 182 HIS A N 1
ATOM 1437 C CA . HIS A 1 182 ? 9.935 2.390 -6.954 1.00 97.88 182 HIS A CA 1
ATOM 1438 C C . HIS A 1 182 ? 10.907 3.580 -6.993 1.00 97.88 182 HIS A C 1
ATOM 1440 O O . HIS A 1 182 ? 10.476 4.717 -7.180 1.00 97.88 182 HIS A O 1
ATOM 1446 N N . ASN A 1 183 ? 12.210 3.315 -6.901 1.00 97.94 183 ASN A N 1
ATOM 1447 C CA . ASN A 1 183 ? 13.255 4.333 -6.978 1.00 97.94 183 ASN A CA 1
ATOM 1448 C C . ASN A 1 183 ? 13.399 4.891 -8.402 1.00 97.94 183 ASN A C 1
ATOM 1450 O O . ASN A 1 183 ? 13.541 6.099 -8.580 1.00 97.94 183 ASN A O 1
ATOM 1454 N N . ALA A 1 184 ? 13.305 4.039 -9.428 1.00 98.00 184 ALA A N 1
ATOM 1455 C CA . ALA A 1 184 ? 13.418 4.453 -10.826 1.00 98.00 184 ALA A CA 1
ATOM 1456 C C . ALA A 1 184 ? 12.369 5.508 -11.212 1.00 98.00 184 ALA A C 1
ATOM 1458 O O . ALA A 1 184 ? 12.670 6.420 -11.985 1.00 98.00 184 ALA A O 1
ATOM 1459 N N . CYS A 1 185 ? 11.163 5.434 -10.637 1.00 96.12 185 CYS A N 1
ATOM 1460 C CA . CYS A 1 185 ? 10.090 6.379 -10.932 1.00 96.12 185 CYS A CA 1
ATOM 1461 C C . CYS A 1 185 ? 10.107 7.677 -10.107 1.00 96.12 185 CYS A C 1
ATOM 1463 O O . CYS A 1 185 ? 9.297 8.556 -10.395 1.00 96.12 185 CYS A O 1
ATOM 1465 N N . GLU A 1 186 ? 11.006 7.850 -9.126 1.00 95.12 186 GLU A N 1
ATOM 1466 C CA . GLU A 1 186 ? 10.977 9.010 -8.213 1.00 95.12 186 GLU A CA 1
ATOM 1467 C C . GLU A 1 186 ? 11.020 10.359 -8.945 1.00 95.12 186 GLU A C 1
ATOM 1469 O O . GLU A 1 186 ? 10.272 11.275 -8.601 1.00 95.12 186 GLU A O 1
ATOM 1474 N N . GLY A 1 187 ? 11.842 10.491 -9.989 1.00 96.00 187 GLY A N 1
ATOM 1475 C CA . GLY A 1 187 ? 11.954 11.730 -10.762 1.00 96.00 187 GLY A CA 1
ATOM 1476 C C . GLY A 1 187 ? 10.671 12.105 -11.507 1.00 96.00 187 GLY A C 1
ATOM 1477 O O . GLY A 1 187 ? 10.427 13.290 -11.737 1.00 96.00 187 GLY A O 1
ATOM 1478 N N . LEU A 1 188 ? 9.795 11.140 -11.823 1.00 96.69 188 LEU A N 1
ATOM 1479 C CA . LEU A 1 188 ? 8.499 11.419 -12.454 1.00 96.69 188 LEU A CA 1
ATOM 1480 C C . LEU A 1 188 ? 7.585 12.249 -11.544 1.00 96.69 188 LEU A C 1
ATOM 1482 O O . LEU A 1 188 ? 6.749 13.001 -12.049 1.00 96.69 188 LEU A O 1
ATOM 1486 N N . GLU A 1 189 ? 7.758 12.171 -10.222 1.00 94.88 189 GLU A N 1
ATOM 1487 C CA . GLU A 1 189 ? 6.954 12.909 -9.243 1.00 94.88 189 GLU A CA 1
ATOM 1488 C C . GLU A 1 189 ? 7.109 14.433 -9.372 1.00 94.88 189 GLU A C 1
ATOM 1490 O O . GLU A 1 189 ? 6.191 15.179 -9.022 1.00 94.88 189 GLU A O 1
ATOM 1495 N N . TYR A 1 190 ? 8.206 14.933 -9.958 1.00 95.75 190 TYR A N 1
ATOM 1496 C CA . TYR A 1 190 ? 8.324 16.360 -10.288 1.00 95.75 190 TYR A CA 1
ATOM 1497 C C . TYR A 1 190 ? 7.241 16.829 -11.267 1.00 95.75 190 TYR A C 1
ATOM 1499 O O . TYR A 1 190 ? 6.877 18.004 -11.264 1.00 95.75 190 TYR A O 1
ATOM 1507 N N . GLY A 1 191 ? 6.625 15.913 -12.019 1.00 94.06 191 GLY A N 1
ATOM 1508 C CA . GLY A 1 191 ? 5.461 16.191 -12.853 1.00 94.06 191 GLY A CA 1
ATOM 1509 C C . GLY A 1 191 ? 4.208 16.631 -12.082 1.00 94.06 191 GLY A C 1
ATOM 1510 O O . GLY A 1 191 ? 3.251 17.083 -12.719 1.00 94.06 191 GLY A O 1
ATOM 1511 N N . PHE A 1 192 ? 4.176 16.540 -10.747 1.00 92.69 192 PHE A N 1
ATOM 1512 C CA . PHE A 1 192 ? 3.112 17.128 -9.920 1.00 92.69 192 PHE A CA 1
ATOM 1513 C C . PHE A 1 192 ? 3.301 18.608 -9.608 1.00 92.69 192 PHE A C 1
ATOM 1515 O O . PHE A 1 192 ? 2.335 19.249 -9.192 1.00 92.69 192 PHE A O 1
ATOM 1522 N N . LEU A 1 193 ? 4.512 19.138 -9.776 1.00 92.50 193 LEU A N 1
ATOM 1523 C CA . LEU A 1 193 ? 4.800 20.537 -9.494 1.00 92.50 193 LEU A CA 1
ATOM 1524 C C . LEU A 1 193 ? 4.102 21.459 -10.498 1.00 92.50 193 LEU A C 1
ATOM 1526 O O . LEU A 1 193 ? 3.740 21.049 -11.611 1.00 92.50 193 LEU A O 1
ATOM 1530 N N . ASP A 1 194 ? 3.917 22.716 -10.090 1.00 90.88 194 ASP A N 1
ATOM 1531 C CA . ASP A 1 194 ? 3.559 23.763 -11.038 1.00 90.88 194 ASP A CA 1
ATOM 1532 C C . ASP A 1 194 ? 4.684 23.887 -12.078 1.00 90.88 194 ASP A C 1
ATOM 1534 O O . ASP A 1 194 ? 5.857 23.821 -11.699 1.00 90.88 194 ASP A O 1
ATOM 1538 N N . PRO A 1 195 ? 4.376 24.055 -13.377 1.00 88.94 195 PRO A N 1
ATOM 1539 C CA . PRO A 1 195 ? 5.397 24.281 -14.393 1.00 88.94 195 PRO A CA 1
ATOM 1540 C C . PRO A 1 195 ? 6.401 25.391 -14.049 1.00 88.94 195 PRO A C 1
ATOM 1542 O O . PRO A 1 195 ? 7.548 25.292 -14.471 1.00 88.94 195 PRO A O 1
ATOM 1545 N N . SER A 1 196 ? 6.023 26.414 -13.271 1.00 93.06 196 SER A N 1
ATOM 1546 C CA . SER A 1 196 ? 6.954 27.464 -12.832 1.00 93.06 196 SER A CA 1
ATOM 1547 C C . SER A 1 196 ? 8.021 26.989 -11.843 1.00 93.06 196 SER A C 1
ATOM 1549 O O . SER A 1 196 ? 9.042 27.655 -11.690 1.00 93.06 196 SER A O 1
ATOM 1551 N N . ASP A 1 197 ? 7.791 25.861 -11.168 1.00 94.00 197 ASP A N 1
ATOM 1552 C CA . ASP A 1 197 ? 8.689 25.290 -10.158 1.00 94.00 197 ASP A CA 1
ATOM 1553 C C . ASP A 1 197 ? 9.614 24.198 -10.736 1.00 94.00 197 ASP A C 1
ATOM 1555 O O . ASP A 1 197 ? 10.450 23.627 -10.018 1.00 94.00 197 ASP A O 1
ATOM 1559 N N . ILE A 1 198 ? 9.474 23.890 -12.030 1.00 94.00 198 ILE A N 1
ATOM 1560 C CA . ILE A 1 198 ? 10.274 22.897 -12.749 1.00 94.00 198 ILE A CA 1
ATOM 1561 C C . ILE A 1 198 ? 11.453 23.608 -13.421 1.00 94.00 198 ILE A C 1
ATOM 1563 O O . ILE A 1 198 ? 11.287 24.383 -14.357 1.00 94.00 198 ILE A O 1
ATOM 1567 N N . ASP A 1 199 ? 12.658 23.343 -12.919 1.00 95.56 199 ASP A N 1
ATOM 1568 C CA . ASP A 1 199 ? 13.913 23.799 -13.523 1.00 95.56 199 ASP A CA 1
ATOM 1569 C C . ASP A 1 199 ? 14.525 22.698 -14.404 1.00 95.56 199 ASP A C 1
ATOM 1571 O O . ASP A 1 199 ? 14.070 21.552 -14.402 1.00 95.56 199 ASP A O 1
ATOM 1575 N N . SER A 1 200 ? 15.595 23.025 -15.131 1.00 95.19 200 SER A N 1
ATOM 1576 C CA . SER A 1 200 ? 16.258 22.089 -16.047 1.00 95.19 200 SER A CA 1
ATOM 1577 C C . SER A 1 200 ? 16.786 20.820 -15.366 1.00 95.19 200 SER A C 1
ATOM 1579 O O . SER A 1 200 ? 16.842 19.761 -15.994 1.00 95.19 200 SER A O 1
ATOM 1581 N N . ALA A 1 201 ? 17.157 20.889 -14.082 1.00 96.62 201 ALA A N 1
ATOM 1582 C CA . ALA A 1 201 ? 17.594 19.716 -13.334 1.00 96.62 201 ALA A CA 1
ATOM 1583 C C . ALA A 1 201 ? 16.414 18.773 -13.061 1.00 96.62 201 ALA A C 1
ATOM 1585 O O . ALA A 1 201 ? 16.547 17.561 -13.235 1.00 96.62 201 ALA A O 1
ATOM 1586 N N . LYS A 1 202 ? 15.243 19.316 -12.704 1.00 96.69 202 LYS A N 1
ATOM 1587 C CA . LYS A 1 202 ? 14.010 18.530 -12.545 1.00 96.69 202 LYS A CA 1
ATOM 1588 C C . LYS A 1 202 ? 13.513 17.966 -13.875 1.00 96.69 202 LYS A C 1
ATOM 1590 O O . LYS A 1 202 ? 13.091 16.816 -13.902 1.00 96.69 202 LYS A O 1
ATOM 1595 N N . GLU A 1 203 ? 13.606 18.718 -14.973 1.00 95.62 203 GLU A N 1
ATOM 1596 C CA . GLU A 1 203 ? 13.284 18.196 -16.312 1.00 95.62 203 GLU A CA 1
ATOM 1597 C C . GLU A 1 203 ? 14.172 17.003 -16.676 1.00 95.62 203 GLU A C 1
ATOM 1599 O O . GLU A 1 203 ? 13.666 15.963 -17.096 1.00 95.62 203 GLU A O 1
ATOM 1604 N N . THR A 1 204 ? 15.483 17.127 -16.450 1.00 96.56 204 THR A N 1
ATOM 1605 C CA . THR A 1 204 ? 16.445 16.041 -16.687 1.00 96.56 204 THR A CA 1
ATOM 1606 C C . THR A 1 204 ? 16.098 14.820 -15.837 1.00 96.56 204 THR A C 1
ATOM 1608 O O . THR A 1 204 ? 15.962 13.723 -16.371 1.00 96.56 204 THR A O 1
ATOM 1611 N N . ALA A 1 205 ? 15.827 15.014 -14.541 1.00 97.31 205 ALA A N 1
ATOM 1612 C CA . ALA A 1 205 ? 15.422 13.931 -13.647 1.00 97.31 205 ALA A CA 1
ATOM 1613 C C . ALA A 1 205 ? 14.123 13.238 -14.099 1.00 97.31 205 ALA A C 1
ATOM 1615 O O . ALA A 1 205 ? 14.018 12.019 -14.006 1.00 97.31 205 ALA A O 1
ATOM 1616 N N . MET A 1 206 ? 13.142 13.981 -14.624 1.00 97.50 206 MET A N 1
ATOM 1617 C CA . MET A 1 206 ? 11.917 13.394 -15.179 1.00 97.50 206 MET A CA 1
ATOM 1618 C C . MET A 1 206 ? 12.198 12.528 -16.413 1.00 97.50 206 MET A C 1
ATOM 1620 O O . MET A 1 206 ? 11.617 11.450 -16.545 1.00 97.50 206 MET A O 1
ATOM 1624 N N . ILE A 1 207 ? 13.068 12.984 -17.319 1.00 97.00 207 ILE A N 1
ATOM 1625 C CA . ILE A 1 207 ? 13.439 12.242 -18.535 1.00 97.00 207 ILE A CA 1
ATOM 1626 C C . ILE A 1 207 ? 14.226 10.977 -18.176 1.00 97.00 207 ILE A C 1
ATOM 1628 O O . ILE A 1 207 ? 13.924 9.900 -18.699 1.00 97.00 207 ILE A O 1
ATOM 1632 N N . ASP A 1 208 ? 15.195 11.095 -17.272 1.00 97.56 208 ASP A N 1
ATOM 1633 C CA . ASP A 1 208 ? 16.025 9.978 -16.823 1.00 97.56 208 ASP A CA 1
ATOM 1634 C C . ASP A 1 208 ? 15.177 8.933 -16.092 1.00 97.56 208 ASP A C 1
ATOM 1636 O O . ASP A 1 208 ? 15.232 7.749 -16.431 1.00 97.56 208 ASP A O 1
ATOM 1640 N N . SER A 1 209 ? 14.306 9.363 -15.171 1.00 97.88 209 SER A N 1
ATOM 1641 C CA . SER A 1 209 ? 13.370 8.465 -14.487 1.00 97.88 209 SER A CA 1
ATOM 1642 C C . SER A 1 209 ? 12.380 7.807 -15.439 1.00 97.88 209 SER A C 1
ATOM 1644 O O . SER A 1 209 ? 12.046 6.643 -15.235 1.00 97.88 209 SER A O 1
ATOM 1646 N N . LEU A 1 210 ? 11.927 8.488 -16.498 1.00 97.88 210 LEU A N 1
ATOM 1647 C CA . LEU A 1 210 ? 11.109 7.845 -17.530 1.00 97.88 210 LEU A CA 1
ATOM 1648 C C . LEU A 1 210 ? 11.877 6.690 -18.186 1.00 97.88 210 LEU A C 1
ATOM 1650 O O . LEU A 1 210 ? 11.337 5.594 -18.299 1.00 97.88 210 LEU A O 1
ATOM 1654 N N . GLY A 1 211 ? 13.130 6.915 -18.593 1.00 97.50 211 GLY A N 1
ATOM 1655 C CA . GLY A 1 211 ? 13.979 5.876 -19.182 1.00 97.50 211 GLY A CA 1
ATOM 1656 C C . GLY A 1 211 ? 14.212 4.699 -18.233 1.00 97.50 211 GLY A C 1
ATOM 1657 O O . GLY A 1 211 ? 13.915 3.562 -18.596 1.00 97.50 211 GLY A O 1
ATOM 1658 N N . ALA A 1 212 ? 14.658 4.986 -17.009 1.00 98.31 212 ALA A N 1
ATOM 1659 C CA . ALA A 1 212 ? 14.932 3.981 -15.984 1.00 98.31 212 ALA A CA 1
ATOM 1660 C C . ALA A 1 212 ? 13.678 3.178 -15.605 1.00 98.31 212 ALA A C 1
ATOM 1662 O O . ALA A 1 212 ? 13.743 1.964 -15.448 1.00 98.31 212 ALA A O 1
ATOM 1663 N N . THR A 1 213 ? 12.513 3.829 -15.516 1.00 98.38 213 THR A N 1
ATOM 1664 C CA . THR A 1 213 ? 11.242 3.143 -15.232 1.00 98.38 213 THR A CA 1
ATOM 1665 C C . THR A 1 213 ? 10.896 2.149 -16.339 1.00 98.38 213 THR A C 1
ATOM 1667 O O . THR A 1 213 ? 10.507 1.022 -16.045 1.00 98.38 213 THR A O 1
ATOM 1670 N N . MET A 1 214 ? 11.045 2.535 -17.611 1.00 97.69 214 MET A N 1
ATOM 1671 C CA . MET A 1 214 ? 10.759 1.639 -18.739 1.00 97.69 214 MET A CA 1
ATOM 1672 C C . MET A 1 214 ? 11.744 0.464 -18.815 1.00 97.69 214 MET A C 1
ATOM 1674 O O . MET A 1 214 ? 11.336 -0.643 -19.159 1.00 97.69 214 MET A O 1
ATOM 1678 N N . GLU A 1 215 ? 13.017 0.686 -18.474 1.00 98.19 215 GLU A N 1
ATOM 1679 C CA . GLU A 1 215 ? 14.022 -0.379 -18.365 1.00 98.19 215 GLU A CA 1
ATOM 1680 C C . GLU A 1 215 ? 13.675 -1.362 -17.239 1.00 98.19 215 GLU A C 1
ATOM 1682 O O . GLU A 1 215 ? 13.613 -2.569 -17.479 1.00 98.19 215 GLU A O 1
ATOM 1687 N N . GLU A 1 216 ? 13.344 -0.854 -16.048 1.00 98.38 216 GLU A N 1
ATOM 1688 C CA . GLU A 1 216 ? 12.937 -1.679 -14.908 1.00 98.38 216 GLU A CA 1
ATOM 1689 C C . GLU A 1 216 ? 11.718 -2.544 -15.235 1.00 98.38 216 GLU A C 1
ATOM 1691 O O . GLU A 1 216 ? 11.726 -3.752 -14.990 1.00 98.38 216 GLU A O 1
ATOM 1696 N N . LEU A 1 217 ? 10.687 -1.967 -15.862 1.00 98.38 217 LEU A N 1
ATOM 1697 C CA . LEU A 1 217 ? 9.508 -2.715 -16.311 1.00 98.38 217 LEU A CA 1
ATOM 1698 C C . LEU A 1 217 ? 9.879 -3.889 -17.235 1.00 98.38 217 LEU A C 1
ATOM 1700 O O . LEU A 1 217 ? 9.230 -4.932 -17.166 1.00 98.38 217 LEU A O 1
ATOM 1704 N N . GLY A 1 218 ? 10.945 -3.779 -18.033 1.00 98.31 218 GLY A N 1
ATOM 1705 C CA . GLY A 1 218 ? 11.461 -4.874 -18.863 1.00 98.31 218 GLY A CA 1
ATOM 1706 C C . GLY A 1 218 ? 11.916 -6.101 -18.060 1.00 98.31 218 GLY A C 1
ATOM 1707 O O . GLY A 1 218 ? 11.645 -7.243 -18.456 1.00 98.31 218 GLY A O 1
ATOM 1708 N N . PHE A 1 219 ? 12.548 -5.899 -16.900 1.00 98.25 219 PHE A N 1
ATOM 1709 C CA . PHE A 1 219 ? 12.910 -7.005 -16.005 1.00 98.25 219 PHE A CA 1
ATOM 1710 C C . PHE A 1 219 ? 11.659 -7.672 -15.421 1.00 98.25 219 PHE A C 1
ATOM 1712 O O . PHE A 1 219 ? 11.539 -8.899 -15.452 1.00 98.25 219 PHE A O 1
ATOM 1719 N N . TRP A 1 220 ? 10.683 -6.883 -14.966 1.00 98.44 220 TRP A N 1
ATOM 1720 C CA . TRP A 1 220 ? 9.445 -7.407 -14.376 1.00 98.44 220 TRP A CA 1
ATOM 1721 C C . TRP A 1 220 ? 8.530 -8.105 -15.390 1.00 98.44 220 TRP A C 1
ATOM 1723 O O . TRP A 1 220 ? 7.902 -9.112 -15.055 1.00 98.44 220 TRP A O 1
ATOM 1733 N N . GLU A 1 221 ? 8.494 -7.646 -16.640 1.00 98.44 221 GLU A N 1
ATOM 1734 C CA . GLU A 1 221 ? 7.857 -8.364 -17.752 1.00 98.44 221 GLU A CA 1
ATOM 1735 C C . GLU A 1 221 ? 8.512 -9.730 -17.975 1.00 98.44 221 GLU A C 1
ATOM 1737 O O . GLU A 1 221 ? 7.822 -10.738 -18.124 1.00 98.44 221 GLU A O 1
ATOM 1742 N N . THR A 1 222 ? 9.845 -9.803 -17.923 1.00 97.88 222 THR A N 1
ATOM 1743 C CA . THR A 1 222 ? 10.569 -11.077 -18.051 1.00 97.88 222 THR A CA 1
ATOM 1744 C C . THR A 1 222 ? 10.222 -12.044 -16.918 1.00 97.88 222 THR A C 1
ATOM 1746 O O . THR A 1 222 ? 10.096 -13.247 -17.159 1.00 97.88 222 THR A O 1
ATOM 1749 N N . TYR A 1 223 ? 10.048 -11.543 -15.693 1.00 97.62 223 TYR A N 1
ATOM 1750 C CA . TYR A 1 223 ? 9.681 -12.364 -14.537 1.00 97.62 223 TYR A CA 1
ATOM 1751 C C . TYR A 1 223 ? 8.232 -12.858 -14.624 1.00 97.62 223 TYR A C 1
ATOM 1753 O O . TYR A 1 223 ? 7.987 -14.058 -14.541 1.00 97.62 223 TYR A O 1
ATOM 1761 N N . THR A 1 224 ? 7.281 -11.958 -14.877 1.00 97.31 224 THR A N 1
ATOM 1762 C CA . THR A 1 224 ? 5.840 -12.281 -14.961 1.00 97.31 224 THR A CA 1
ATOM 1763 C C . THR A 1 224 ? 5.458 -13.103 -16.191 1.00 97.31 224 THR A C 1
ATOM 1765 O O . THR A 1 224 ? 4.371 -13.671 -16.245 1.00 97.31 224 THR A O 1
ATOM 1768 N N . ARG A 1 225 ? 6.351 -13.229 -17.177 1.00 96.88 225 ARG A N 1
ATOM 1769 C CA . ARG A 1 225 ? 6.195 -14.169 -18.295 1.00 96.88 225 ARG A CA 1
ATOM 1770 C C . ARG A 1 225 ? 6.374 -15.631 -17.876 1.00 96.88 225 ARG A C 1
ATOM 1772 O O . ARG A 1 225 ? 5.884 -16.524 -18.562 1.00 96.88 225 ARG A O 1
ATOM 1779 N N . GLN A 1 226 ? 7.119 -15.884 -16.801 1.00 94.94 226 GLN A N 1
ATOM 1780 C CA . GLN A 1 226 ? 7.482 -17.237 -16.366 1.00 94.94 226 GLN A CA 1
ATOM 1781 C C . GLN A 1 226 ? 6.486 -17.820 -15.363 1.00 94.94 226 GLN A C 1
ATOM 1783 O O . GLN A 1 226 ? 6.364 -19.041 -15.268 1.00 94.94 226 GLN A O 1
ATOM 1788 N N . THR A 1 227 ? 5.803 -16.961 -14.607 1.00 96.12 227 THR A N 1
ATOM 1789 C CA . THR A 1 227 ? 4.979 -17.335 -13.455 1.00 96.12 227 THR A CA 1
ATOM 1790 C C . THR A 1 227 ? 3.770 -16.413 -13.310 1.00 96.12 227 THR A C 1
ATOM 1792 O O . THR A 1 227 ? 3.771 -15.290 -13.809 1.00 96.12 227 THR A O 1
ATOM 1795 N N . ASP A 1 228 ? 2.733 -16.862 -12.599 1.00 96.56 228 ASP A N 1
ATOM 1796 C CA . ASP A 1 228 ? 1.512 -16.062 -12.403 1.00 96.56 228 ASP A CA 1
ATOM 1797 C C . ASP A 1 228 ? 1.711 -14.823 -11.505 1.00 96.56 228 ASP A C 1
ATOM 1799 O O . ASP A 1 228 ? 1.007 -13.820 -11.650 1.00 96.56 228 ASP A O 1
ATOM 1803 N N . TYR A 1 229 ? 2.669 -14.869 -10.586 1.00 98.50 229 TYR A N 1
ATOM 1804 C CA . TYR A 1 229 ? 3.016 -13.804 -9.644 1.00 98.50 229 TYR A CA 1
ATOM 1805 C C . TYR A 1 229 ? 4.517 -13.516 -9.705 1.00 98.50 229 TYR A C 1
ATOM 1807 O O . TYR A 1 229 ? 5.275 -14.268 -10.325 1.00 98.50 229 TYR A O 1
ATOM 1815 N N . VAL A 1 230 ? 4.989 -12.425 -9.089 1.00 98.06 230 VAL A N 1
ATOM 1816 C CA . VAL A 1 230 ? 6.387 -11.989 -9.294 1.00 98.06 230 VAL A CA 1
ATOM 1817 C C . VAL A 1 230 ? 7.418 -12.958 -8.725 1.00 98.06 230 VAL A C 1
ATOM 1819 O O . VAL A 1 230 ? 8.571 -12.942 -9.157 1.00 98.06 230 VAL A O 1
ATOM 1822 N N . ALA A 1 231 ? 7.009 -13.788 -7.765 1.00 97.31 231 ALA A N 1
ATOM 1823 C CA . ALA A 1 231 ? 7.867 -14.725 -7.051 1.00 97.31 231 ALA A CA 1
ATOM 1824 C C . ALA A 1 231 ? 7.476 -16.204 -7.220 1.00 97.31 231 ALA A C 1
ATOM 1826 O O . ALA A 1 231 ? 7.981 -17.050 -6.483 1.00 97.31 231 ALA A O 1
ATOM 1827 N N . GLY A 1 232 ? 6.587 -16.534 -8.158 1.00 96.25 232 GLY A N 1
ATOM 1828 C CA . GLY A 1 232 ? 6.085 -17.897 -8.331 1.00 96.25 232 GLY A CA 1
ATOM 1829 C C . GLY A 1 232 ? 4.636 -17.930 -8.799 1.00 96.25 232 GLY A C 1
ATOM 1830 O O . GLY A 1 232 ? 4.115 -16.938 -9.296 1.00 96.25 232 GLY A O 1
ATOM 1831 N N . ASN A 1 233 ? 3.980 -19.080 -8.653 1.00 96.19 233 ASN A N 1
ATOM 1832 C CA . ASN A 1 233 ? 2.572 -19.236 -9.041 1.00 96.19 233 ASN A CA 1
ATOM 1833 C C . ASN A 1 233 ? 1.587 -18.933 -7.904 1.00 96.19 233 ASN A C 1
ATOM 1835 O O . ASN A 1 233 ? 0.386 -18.844 -8.144 1.00 96.19 233 ASN A O 1
ATOM 1839 N N . ASP A 1 234 ? 2.098 -18.712 -6.694 1.00 96.44 234 ASP A N 1
ATOM 1840 C CA . ASP A 1 234 ? 1.321 -18.281 -5.538 1.00 96.44 234 ASP A CA 1
ATOM 1841 C C . ASP A 1 234 ? 1.594 -16.808 -5.229 1.00 96.44 234 ASP A C 1
ATOM 1843 O O . ASP A 1 234 ? 2.699 -16.306 -5.443 1.00 96.44 234 ASP A O 1
ATOM 1847 N N . PHE A 1 235 ? 0.579 -16.117 -4.713 1.00 98.38 235 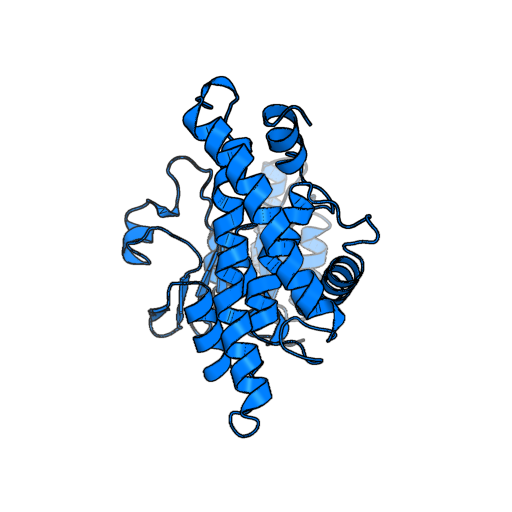PHE A N 1
ATOM 1848 C CA . PHE A 1 235 ? 0.697 -14.727 -4.280 1.00 98.38 235 PHE A CA 1
ATOM 1849 C C . PHE A 1 235 ? 1.472 -14.644 -2.962 1.00 98.38 235 PHE A C 1
ATOM 1851 O O . PHE A 1 235 ? 1.175 -15.380 -2.019 1.00 98.38 235 PHE A O 1
ATOM 1858 N N . THR A 1 236 ? 2.427 -13.719 -2.878 1.00 98.69 236 THR A N 1
ATOM 1859 C CA . THR A 1 236 ? 3.352 -13.593 -1.746 1.00 98.69 236 THR A CA 1
ATOM 1860 C C . THR A 1 236 ? 3.509 -12.153 -1.258 1.00 98.69 236 THR A C 1
ATOM 1862 O O . THR A 1 236 ? 3.018 -11.200 -1.867 1.00 98.69 236 THR A O 1
ATOM 1865 N N . ILE A 1 237 ? 4.284 -11.953 -0.186 1.00 98.62 237 ILE A N 1
ATOM 1866 C CA . ILE A 1 237 ? 4.691 -10.605 0.241 1.00 98.62 237 ILE A CA 1
ATOM 1867 C C . ILE A 1 237 ? 5.459 -9.836 -0.850 1.00 98.62 237 ILE A C 1
ATOM 1869 O O . ILE A 1 237 ? 5.459 -8.603 -0.831 1.00 98.62 237 ILE A O 1
ATOM 1873 N N . ALA A 1 238 ? 6.092 -10.527 -1.809 1.00 98.75 238 ALA A N 1
ATOM 1874 C CA . ALA A 1 238 ? 6.761 -9.885 -2.939 1.00 98.75 238 ALA A CA 1
ATOM 1875 C C . ALA A 1 238 ? 5.759 -9.155 -3.841 1.00 98.75 238 ALA A C 1
ATOM 1877 O O . ALA A 1 238 ? 6.011 -8.018 -4.242 1.00 98.75 238 ALA A O 1
ATOM 1878 N N . ASP A 1 239 ? 4.588 -9.750 -4.070 1.00 98.88 239 ASP A N 1
ATOM 1879 C CA . ASP A 1 239 ? 3.495 -9.133 -4.820 1.00 98.88 239 ASP A CA 1
ATOM 1880 C C . ASP A 1 239 ? 2.904 -7.948 -4.053 1.00 98.88 239 ASP A C 1
ATOM 1882 O O . ASP A 1 239 ? 2.697 -6.886 -4.643 1.00 98.88 239 ASP A O 1
ATOM 1886 N N . CYS A 1 240 ? 2.746 -8.066 -2.726 1.00 98.75 240 CYS A N 1
ATOM 1887 C CA . CYS A 1 240 ? 2.361 -6.936 -1.873 1.00 98.75 240 CYS A CA 1
ATOM 1888 C C . CYS A 1 240 ? 3.342 -5.763 -1.974 1.00 98.75 240 CYS A C 1
ATOM 1890 O O . CYS A 1 240 ? 2.927 -4.622 -1.803 1.00 98.75 240 CYS A O 1
ATOM 1892 N N . SER A 1 241 ? 4.627 -6.023 -2.237 1.00 98.69 241 SER A N 1
ATOM 1893 C CA . SER A 1 241 ? 5.649 -4.985 -2.390 1.00 98.69 241 SER A CA 1
ATOM 1894 C C . SER A 1 241 ? 5.683 -4.386 -3.801 1.00 98.69 241 SER A C 1
ATOM 1896 O O . SER A 1 241 ? 5.824 -3.168 -3.944 1.00 98.69 241 SER A O 1
ATOM 1898 N N . PHE A 1 242 ? 5.527 -5.217 -4.835 1.00 98.88 242 PHE A N 1
ATOM 1899 C CA . PHE A 1 242 ? 5.633 -4.815 -6.238 1.00 98.88 242 PHE A CA 1
ATOM 1900 C C . PHE A 1 242 ? 4.342 -4.223 -6.811 1.00 98.88 242 PHE A C 1
ATOM 1902 O O . PHE A 1 242 ? 4.381 -3.164 -7.438 1.00 98.88 242 PHE A O 1
ATOM 1909 N N . TYR A 1 243 ? 3.193 -4.872 -6.597 1.00 98.81 243 TYR A N 1
ATOM 1910 C CA . TYR A 1 243 ? 1.936 -4.484 -7.241 1.00 98.81 243 TYR A CA 1
ATOM 1911 C C . TYR A 1 243 ? 1.548 -3.013 -6.995 1.00 98.81 243 TYR A C 1
ATOM 1913 O O . TYR A 1 243 ? 1.245 -2.324 -7.971 1.00 98.81 243 TYR A O 1
ATOM 1921 N N . PRO A 1 244 ? 1.626 -2.469 -5.760 1.00 98.62 244 PRO A N 1
ATOM 1922 C CA . PRO A 1 244 ? 1.311 -1.061 -5.531 1.00 98.62 244 PRO A CA 1
ATOM 1923 C C . PRO A 1 244 ? 2.168 -0.090 -6.349 1.00 98.62 244 PRO A C 1
ATOM 1925 O O . PRO A 1 244 ? 1.684 0.981 -6.705 1.00 98.62 244 PRO A O 1
ATOM 1928 N N . VAL A 1 245 ? 3.417 -0.453 -6.673 1.00 98.56 245 VAL A N 1
ATOM 1929 C CA . VAL A 1 245 ? 4.309 0.370 -7.503 1.00 98.56 245 VAL A CA 1
ATOM 1930 C C . VAL A 1 245 ? 3.787 0.415 -8.937 1.00 98.56 245 VAL A C 1
ATOM 1932 O O . VAL A 1 245 ? 3.487 1.489 -9.452 1.00 98.56 245 VAL A O 1
ATOM 1935 N N . ILE A 1 246 ? 3.613 -0.742 -9.582 1.00 98.38 246 ILE A N 1
ATOM 1936 C CA . ILE A 1 246 ? 3.153 -0.786 -10.978 1.00 98.38 246 ILE A CA 1
ATOM 1937 C C . ILE A 1 246 ? 1.735 -0.227 -11.127 1.00 98.38 246 ILE A C 1
ATOM 1939 O O . ILE A 1 246 ? 1.470 0.532 -12.059 1.00 98.38 246 ILE A O 1
ATOM 1943 N N . GLN A 1 247 ? 0.836 -0.507 -10.182 1.00 97.81 247 GLN A N 1
ATOM 1944 C CA . GLN A 1 247 ? -0.529 0.007 -10.234 1.00 97.81 247 GLN A CA 1
ATOM 1945 C C . GLN A 1 247 ? -0.584 1.522 -9.988 1.00 97.81 247 GLN A C 1
ATOM 1947 O O . GLN A 1 247 ? -1.398 2.217 -10.604 1.00 97.81 247 GLN A O 1
ATOM 1952 N N . TYR A 1 248 ? 0.310 2.064 -9.152 1.00 97.75 248 TYR A N 1
ATOM 1953 C CA . TYR A 1 248 ? 0.525 3.508 -9.059 1.00 97.75 248 TYR A CA 1
ATOM 1954 C C . TYR A 1 248 ? 0.923 4.085 -10.422 1.00 97.75 248 TYR A C 1
ATOM 1956 O O . TYR A 1 248 ? 0.296 5.038 -10.884 1.00 97.75 248 TYR A O 1
ATOM 1964 N N . LEU A 1 249 ? 1.899 3.483 -11.106 1.00 97.69 249 LEU A N 1
ATOM 1965 C CA . LEU A 1 249 ? 2.354 3.950 -12.419 1.00 97.69 249 LEU A CA 1
ATOM 1966 C C . LEU A 1 249 ? 1.244 3.894 -13.476 1.00 97.69 249 LEU A C 1
ATOM 1968 O O . LEU A 1 249 ? 1.070 4.866 -14.211 1.00 97.69 249 LEU A O 1
ATOM 1972 N N . VAL A 1 250 ? 0.439 2.825 -13.510 1.00 97.12 250 VAL A N 1
ATOM 1973 C CA . VAL A 1 250 ? -0.748 2.719 -14.385 1.00 97.12 250 VAL A CA 1
ATOM 1974 C C . VAL A 1 250 ? -1.725 3.858 -14.103 1.00 97.12 250 VAL A C 1
ATOM 1976 O O . VAL A 1 250 ? -2.152 4.567 -15.016 1.00 97.12 250 VAL A O 1
ATOM 1979 N N . HIS A 1 251 ? -2.012 4.122 -12.827 1.00 96.19 251 HIS A N 1
ATOM 1980 C CA . HIS A 1 251 ? -2.841 5.260 -12.441 1.00 96.19 251 HIS A CA 1
ATOM 1981 C C . HIS A 1 251 ? -2.220 6.613 -12.853 1.00 96.19 251 HIS A C 1
ATOM 1983 O O . HIS A 1 251 ? -2.953 7.578 -13.085 1.00 96.19 251 HIS A O 1
ATOM 1989 N N . ARG A 1 252 ? -0.890 6.702 -12.980 1.00 96.50 252 ARG A N 1
ATOM 1990 C CA . ARG A 1 252 ? -0.142 7.887 -13.444 1.00 96.50 252 ARG A CA 1
ATOM 1991 C C . ARG A 1 252 ? 0.129 7.937 -14.945 1.00 96.50 252 ARG A C 1
ATOM 1993 O O . ARG A 1 252 ? 0.856 8.829 -15.376 1.00 96.50 252 ARG A O 1
ATOM 2000 N N . GLY A 1 253 ? -0.491 7.064 -15.735 1.00 95.81 253 GLY A N 1
ATOM 2001 C CA . GLY A 1 253 ? -0.450 7.132 -17.197 1.00 95.81 253 GLY A CA 1
ATOM 2002 C C . GLY A 1 253 ? 0.476 6.122 -17.871 1.00 95.81 253 GLY A C 1
ATOM 2003 O O . GLY A 1 253 ? 0.592 6.159 -19.094 1.00 95.81 253 GLY A O 1
ATOM 2004 N N . LEU A 1 254 ? 1.091 5.195 -17.125 1.00 96.50 254 LEU A N 1
ATOM 2005 C CA . LEU A 1 254 ? 1.748 4.038 -17.734 1.00 96.50 254 LEU A CA 1
ATOM 2006 C C . LEU A 1 254 ? 0.713 3.232 -18.523 1.00 96.50 254 LEU A C 1
ATOM 2008 O O . LEU A 1 254 ? -0.322 2.830 -17.984 1.00 96.50 254 LEU A O 1
ATOM 2012 N N . LYS A 1 255 ? 1.011 2.972 -19.794 1.00 95.19 255 LYS A N 1
ATOM 2013 C CA . LYS A 1 255 ? 0.183 2.135 -20.658 1.00 95.19 255 LYS A CA 1
ATOM 2014 C C . LYS A 1 255 ? 0.828 0.766 -20.821 1.00 95.19 255 LYS A C 1
ATOM 2016 O O . LYS A 1 255 ? 2.000 0.674 -21.164 1.00 95.19 255 LYS A O 1
ATOM 2021 N N . LEU A 1 256 ? 0.038 -0.278 -20.586 1.00 96.00 256 LEU A N 1
ATOM 2022 C CA . LEU A 1 256 ? 0.420 -1.684 -20.760 1.00 96.00 256 LEU A CA 1
ATOM 2023 C C . LEU A 1 256 ? -0.385 -2.335 -21.902 1.00 96.00 256 LEU A C 1
ATOM 2025 O O . LEU A 1 256 ? -0.658 -3.532 -21.886 1.00 96.00 256 LEU A O 1
ATOM 2029 N N . ASP A 1 257 ? -0.865 -1.539 -22.858 1.00 92.38 257 ASP A N 1
ATOM 2030 C CA . ASP A 1 257 ? -1.653 -1.991 -24.012 1.00 92.38 257 ASP A CA 1
ATOM 2031 C C . ASP A 1 257 ? -0.785 -2.598 -25.128 1.00 92.38 257 ASP A C 1
ATOM 2033 O O . ASP A 1 257 ? -1.277 -3.450 -25.868 1.00 92.38 257 ASP A O 1
ATOM 2037 N N . GLY A 1 258 ? 0.502 -2.245 -25.190 1.00 91.62 258 GLY A N 1
ATOM 2038 C CA . GLY A 1 258 ? 1.488 -2.851 -26.090 1.00 91.62 258 GLY A CA 1
ATOM 2039 C C . GLY A 1 258 ? 1.672 -4.362 -25.891 1.00 91.62 258 GLY A C 1
ATOM 2040 O O . GLY A 1 258 ? 1.512 -4.892 -24.788 1.00 91.62 258 GLY A O 1
ATOM 2041 N N . GLU A 1 259 ? 2.012 -5.064 -26.975 1.00 93.12 259 GLU A N 1
ATOM 2042 C CA . GLU A 1 259 ? 2.273 -6.512 -26.961 1.00 93.12 259 GLU A CA 1
ATOM 2043 C C . GLU A 1 259 ? 3.508 -6.866 -26.126 1.00 93.12 259 GLU A C 1
ATOM 2045 O O . GLU A 1 259 ? 3.575 -7.938 -25.531 1.00 93.12 259 GLU A O 1
ATOM 2050 N N . GLU A 1 260 ? 4.472 -5.958 -26.020 1.00 95.00 260 GLU A N 1
ATOM 2051 C CA . GLU A 1 260 ? 5.668 -6.139 -25.205 1.00 95.00 260 GLU A CA 1
ATOM 2052 C C . GLU A 1 260 ? 5.370 -6.209 -23.697 1.00 95.00 260 GLU A C 1
ATOM 2054 O O . GLU A 1 260 ? 6.181 -6.752 -22.959 1.00 95.00 260 GLU A O 1
ATOM 2059 N N . TRP A 1 261 ? 4.199 -5.734 -23.251 1.00 97.56 261 TRP A N 1
ATOM 2060 C CA . TRP A 1 261 ? 3.792 -5.681 -21.838 1.00 97.56 261 TRP A CA 1
ATOM 2061 C C . TRP A 1 261 ? 2.678 -6.669 -21.483 1.00 97.56 261 TRP A C 1
ATOM 2063 O O . TRP A 1 261 ? 1.971 -6.490 -20.485 1.00 97.56 261 TRP A O 1
ATOM 2073 N N . HIS A 1 262 ? 2.456 -7.696 -22.310 1.00 97.00 262 HIS A N 1
ATOM 2074 C CA . HIS A 1 262 ? 1.318 -8.595 -22.132 1.00 97.00 262 HIS A CA 1
ATOM 2075 C C . HIS A 1 262 ? 1.339 -9.332 -20.779 1.00 97.00 262 HIS A C 1
ATOM 2077 O O . HIS A 1 262 ? 0.271 -9.587 -20.218 1.00 97.00 262 HIS A O 1
ATOM 2083 N N . SER A 1 263 ? 2.519 -9.676 -20.243 1.00 98.25 263 SER A N 1
ATOM 2084 C CA . SER A 1 263 ? 2.635 -10.448 -18.995 1.00 98.25 263 SER A CA 1
ATOM 2085 C C . SER A 1 263 ? 2.401 -9.555 -17.785 1.00 98.25 263 SER A C 1
ATOM 2087 O O . SER A 1 263 ? 1.633 -9.925 -16.896 1.00 98.25 263 SER A O 1
ATOM 2089 N N . LEU A 1 264 ? 2.957 -8.340 -17.790 1.00 98.31 264 LEU A N 1
ATOM 2090 C CA . LEU A 1 264 ? 2.663 -7.322 -16.783 1.00 98.31 264 LEU A CA 1
ATOM 2091 C C . LEU A 1 264 ? 1.190 -6.921 -16.782 1.00 98.31 264 LEU A C 1
ATOM 2093 O O . LEU A 1 264 ? 0.602 -6.792 -15.710 1.00 98.31 264 LEU A O 1
ATOM 2097 N N . ARG A 1 265 ? 0.570 -6.764 -17.958 1.00 98.19 265 ARG A N 1
ATOM 2098 C CA . ARG A 1 265 ? -0.872 -6.499 -18.061 1.00 98.19 265 ARG A CA 1
ATOM 2099 C C . ARG A 1 265 ? -1.678 -7.615 -17.399 1.00 98.19 265 ARG A C 1
ATOM 2101 O O . ARG A 1 265 ? -2.503 -7.328 -16.535 1.00 98.19 265 ARG A O 1
ATOM 2108 N N . ALA A 1 266 ? -1.393 -8.872 -17.741 1.00 98.38 266 ALA A N 1
ATOM 2109 C CA . ALA A 1 266 ? -2.058 -10.024 -17.136 1.00 98.38 266 ALA A CA 1
ATOM 2110 C C . ALA A 1 266 ? -1.817 -10.102 -15.616 1.00 98.38 266 ALA A C 1
ATOM 2112 O O . ALA A 1 266 ? -2.737 -10.403 -14.859 1.00 98.38 266 ALA A O 1
ATOM 2113 N N . TYR A 1 267 ? -0.603 -9.789 -15.153 1.00 98.69 267 TYR A N 1
ATOM 2114 C CA . TYR A 1 267 ? -0.261 -9.690 -13.733 1.00 98.69 267 TYR A CA 1
ATOM 2115 C C . TYR A 1 267 ? -1.086 -8.636 -12.995 1.00 98.69 267 TYR A C 1
ATOM 2117 O O . TYR A 1 267 ? -1.711 -8.947 -11.979 1.00 98.69 267 TYR A O 1
ATOM 2125 N N . VAL A 1 268 ? -1.131 -7.410 -13.517 1.00 98.31 268 VAL A N 1
ATOM 2126 C CA . VAL A 1 268 ? -1.904 -6.313 -12.925 1.00 98.31 268 VAL A CA 1
ATOM 2127 C C . VAL A 1 268 ? -3.384 -6.680 -12.854 1.00 98.31 268 VAL A C 1
ATOM 2129 O O . VAL A 1 268 ? -4.001 -6.517 -11.803 1.00 98.31 268 VAL A O 1
ATOM 2132 N N . GLU A 1 269 ? -3.946 -7.236 -13.928 1.00 97.88 269 GLU A N 1
ATOM 2133 C CA . GLU A 1 269 ? -5.340 -7.685 -13.956 1.00 97.88 269 GLU A CA 1
ATOM 2134 C C . GLU A 1 269 ? -5.604 -8.763 -12.897 1.00 97.88 269 GLU A C 1
ATOM 2136 O O . GLU A 1 269 ? -6.556 -8.641 -12.121 1.00 97.88 269 GLU A O 1
ATOM 2141 N N . ARG A 1 270 ? -4.721 -9.764 -12.793 1.00 98.50 270 ARG A N 1
ATOM 2142 C CA . ARG A 1 270 ? -4.823 -10.857 -11.818 1.00 98.50 270 ARG A CA 1
ATOM 2143 C C . ARG A 1 270 ? -4.798 -10.350 -10.376 1.00 98.50 270 ARG A C 1
ATOM 2145 O O . ARG A 1 270 ? -5.628 -10.781 -9.578 1.00 98.50 270 ARG A O 1
ATOM 2152 N N . VAL A 1 271 ? -3.872 -9.453 -10.026 1.00 98.62 271 VAL A N 1
ATOM 2153 C CA . VAL A 1 271 ? -3.779 -8.911 -8.658 1.00 98.62 271 VAL A CA 1
ATOM 2154 C C . VAL A 1 271 ? -4.935 -7.952 -8.363 1.00 98.62 271 VAL A C 1
ATOM 2156 O O . VAL A 1 271 ? -5.524 -8.045 -7.291 1.00 98.62 271 VAL A O 1
ATOM 2159 N N . SER A 1 272 ? -5.345 -7.121 -9.327 1.00 97.44 272 SER A N 1
ATOM 2160 C CA . SER A 1 272 ? -6.473 -6.187 -9.164 1.00 97.44 272 SER A CA 1
ATOM 2161 C C . SER A 1 272 ? -7.815 -6.873 -8.884 1.00 97.44 272 SER A C 1
ATOM 2163 O O . SER A 1 272 ? -8.714 -6.275 -8.296 1.00 97.44 272 SER A O 1
ATOM 2165 N N . ALA A 1 273 ? -7.957 -8.135 -9.297 1.00 97.75 273 ALA A N 1
ATOM 2166 C CA . ALA A 1 273 ? -9.149 -8.943 -9.069 1.00 97.75 273 ALA A CA 1
ATOM 2167 C C . ALA A 1 273 ? -9.166 -9.634 -7.692 1.00 97.75 273 ALA A C 1
ATOM 2169 O O . ALA A 1 273 ? -10.162 -10.271 -7.339 1.00 97.75 273 ALA A O 1
ATOM 2170 N N . ARG A 1 274 ? -8.082 -9.550 -6.910 1.00 97.88 274 ARG A N 1
ATOM 2171 C CA . ARG A 1 274 ? -8.018 -10.167 -5.582 1.00 97.88 274 ARG A CA 1
ATOM 2172 C C . ARG A 1 274 ? -8.868 -9.391 -4.584 1.00 97.88 274 ARG A C 1
ATOM 2174 O O . ARG A 1 274 ? -8.885 -8.164 -4.576 1.00 97.88 274 ARG A O 1
ATOM 2181 N N . ASN A 1 275 ? -9.531 -10.110 -3.680 1.00 96.69 275 ASN A N 1
ATOM 2182 C CA . ASN A 1 275 ? -10.389 -9.483 -2.674 1.00 96.69 275 ASN A CA 1
ATOM 2183 C C . ASN A 1 275 ? -9.619 -8.544 -1.734 1.00 96.69 275 ASN A C 1
ATOM 2185 O O . ASN A 1 275 ? -10.171 -7.518 -1.348 1.00 96.69 275 ASN A O 1
ATOM 2189 N N . GLY A 1 276 ? -8.380 -8.891 -1.360 1.00 96.12 276 GLY A N 1
ATOM 2190 C CA . GLY A 1 276 ? -7.560 -8.030 -0.507 1.00 96.12 276 GLY A CA 1
ATOM 2191 C C . GLY A 1 276 ? -7.230 -6.709 -1.196 1.00 96.12 276 GLY A C 1
ATOM 2192 O O . GLY A 1 276 ? -7.318 -5.648 -0.590 1.00 96.12 276 GLY A O 1
ATOM 2193 N N . GLU A 1 277 ? -6.954 -6.758 -2.495 1.00 97.44 277 GLU A N 1
ATOM 2194 C CA . GLU A 1 277 ? -6.695 -5.569 -3.300 1.00 97.44 277 GLU A CA 1
ATOM 2195 C C . GLU A 1 277 ? -7.944 -4.713 -3.537 1.00 97.44 277 GLU A C 1
ATOM 2197 O O . GLU A 1 277 ? -7.883 -3.496 -3.393 1.00 97.44 277 GLU A O 1
ATOM 2202 N N . ILE A 1 278 ? -9.103 -5.318 -3.811 1.00 95.44 278 ILE A N 1
ATOM 2203 C CA . ILE A 1 278 ? -10.372 -4.577 -3.928 1.00 95.44 278 ILE A CA 1
ATOM 2204 C C . ILE A 1 278 ? -10.659 -3.763 -2.652 1.00 95.44 278 ILE A C 1
ATOM 2206 O O . ILE A 1 278 ? -11.200 -2.660 -2.729 1.00 95.44 278 ILE A O 1
ATOM 2210 N N . GLU A 1 279 ? -10.289 -4.296 -1.487 1.00 94.06 279 GLU A N 1
ATOM 2211 C CA . GLU A 1 279 ? -10.436 -3.638 -0.186 1.00 94.06 279 GLU A CA 1
ATOM 2212 C C . GLU A 1 279 ? -9.343 -2.589 0.086 1.00 94.06 279 GLU A C 1
ATOM 2214 O O . GLU A 1 279 ? -9.637 -1.513 0.608 1.00 94.06 279 GLU A O 1
ATOM 2219 N N . ALA A 1 280 ? -8.092 -2.881 -0.277 1.00 96.12 280 ALA A N 1
ATOM 2220 C CA . ALA A 1 280 ? -6.936 -2.029 -0.001 1.00 96.12 280 ALA A CA 1
ATOM 2221 C C . ALA A 1 280 ? -6.726 -0.894 -1.019 1.00 96.12 280 ALA A C 1
ATOM 2223 O O . ALA A 1 280 ? -5.961 0.036 -0.741 1.00 96.12 280 ALA A O 1
ATOM 2224 N N . ALA A 1 281 ? -7.378 -0.960 -2.183 1.00 95.00 281 ALA A N 1
ATOM 2225 C CA . ALA A 1 281 ? -7.216 0.002 -3.263 1.00 95.00 281 ALA A CA 1
ATOM 2226 C C . ALA A 1 281 ? -7.434 1.455 -2.782 1.00 95.00 281 ALA A C 1
ATOM 2228 O O . ALA A 1 281 ? -8.401 1.747 -2.067 1.00 95.00 281 ALA A O 1
ATOM 2229 N N . PRO A 1 282 ? -6.584 2.416 -3.203 1.00 94.75 282 PRO A N 1
ATOM 2230 C CA . PRO A 1 282 ? -6.701 3.803 -2.788 1.00 94.75 282 PRO A CA 1
ATOM 2231 C C . PRO A 1 282 ? -8.081 4.400 -3.073 1.00 94.75 282 PRO A C 1
ATOM 2233 O O . PRO A 1 282 ? -8.579 4.422 -4.202 1.00 94.75 282 PRO A O 1
ATOM 2236 N N . VAL A 1 283 ? -8.681 4.986 -2.041 1.00 89.75 283 VAL A N 1
ATOM 2237 C CA . VAL A 1 283 ? -10.017 5.573 -2.121 1.00 89.75 283 VAL A CA 1
ATOM 2238 C C . VAL A 1 283 ? -10.029 6.717 -3.131 1.00 89.75 283 VAL A C 1
ATOM 2240 O O . VAL A 1 283 ? -9.195 7.628 -3.085 1.00 89.75 283 VAL A O 1
ATOM 2243 N N . GLY A 1 284 ? -11.018 6.691 -4.025 1.00 86.69 284 GLY A N 1
ATOM 2244 C CA . GLY A 1 284 ? -11.228 7.716 -5.047 1.00 86.69 284 GLY A CA 1
ATOM 2245 C C . GLY A 1 284 ? -10.352 7.563 -6.291 1.00 86.69 284 GLY A C 1
ATOM 2246 O O . GLY A 1 284 ? -10.473 8.378 -7.210 1.00 86.69 284 GLY A O 1
ATOM 2247 N N . TRP A 1 285 ? -9.499 6.540 -6.361 1.00 86.56 285 TRP A N 1
ATOM 2248 C CA . TRP A 1 285 ? -8.781 6.224 -7.587 1.00 86.56 285 TRP A CA 1
ATOM 2249 C C . TRP A 1 285 ? -9.712 5.555 -8.600 1.00 86.56 285 TRP A C 1
ATOM 2251 O O . TRP A 1 285 ? -10.413 4.591 -8.307 1.00 86.56 285 TRP A O 1
ATOM 2261 N N . LYS A 1 286 ? -9.723 6.100 -9.818 1.00 74.25 286 LYS A N 1
ATOM 2262 C CA . LYS A 1 286 ? -10.256 5.439 -11.018 1.00 74.25 286 LYS A CA 1
ATOM 2263 C C . LYS A 1 286 ? -9.091 4.795 -11.780 1.00 74.25 286 LYS A C 1
ATOM 2265 O O . LYS A 1 286 ? -7.934 5.011 -11.414 1.00 74.25 286 LYS A O 1
ATOM 2270 N N . LYS A 1 287 ? -9.389 4.080 -12.877 1.00 67.38 287 LYS A N 1
ATOM 2271 C CA . LYS A 1 287 ? -8.369 3.456 -13.747 1.00 67.38 287 LYS A CA 1
ATOM 2272 C C . LYS A 1 287 ? -7.238 4.417 -14.147 1.00 67.38 287 LYS A C 1
ATOM 2274 O O . LYS A 1 287 ? -6.095 3.996 -14.203 1.00 67.38 287 LYS A O 1
ATOM 2279 N N . THR A 1 288 ? -7.539 5.697 -14.368 1.00 76.56 288 THR A N 1
ATOM 2280 C CA . THR A 1 288 ? -6.543 6.733 -14.679 1.00 76.56 288 THR A CA 1
ATOM 2281 C C . THR A 1 288 ? -6.707 7.959 -13.783 1.00 76.56 288 THR A C 1
ATOM 2283 O O . THR A 1 288 ? -7.823 8.381 -13.454 1.00 76.56 288 THR A O 1
ATOM 2286 N N . GLY A 1 289 ? -5.578 8.514 -13.344 1.00 79.38 289 GLY A N 1
ATOM 2287 C CA . GLY A 1 289 ? -5.494 9.737 -12.558 1.00 79.38 289 GLY A CA 1
ATOM 2288 C C . GLY A 1 289 ? -5.637 10.998 -13.407 1.00 79.38 289 GLY A C 1
ATOM 2289 O O . GLY A 1 289 ? -5.596 10.966 -14.632 1.00 79.38 289 GLY A O 1
ATOM 2290 N N . LYS A 1 290 ? -5.803 12.147 -12.740 1.00 83.00 290 LYS A N 1
ATOM 2291 C CA . LYS A 1 290 ? -5.903 13.453 -13.423 1.00 83.00 290 LYS A CA 1
ATOM 2292 C C . LYS A 1 290 ? -4.582 13.910 -14.043 1.00 83.00 290 LYS A C 1
ATOM 2294 O O . LYS A 1 290 ? -4.596 14.675 -15.001 1.00 83.00 290 LYS A O 1
ATOM 2299 N N . VAL A 1 291 ? -3.463 13.505 -13.447 1.00 89.06 291 VAL A N 1
ATOM 2300 C CA . VAL A 1 291 ? -2.118 13.870 -13.890 1.00 89.06 291 VAL A CA 1
ATOM 2301 C C . VAL A 1 291 ? -1.479 12.638 -14.508 1.00 89.06 291 VAL A C 1
ATOM 2303 O O . VAL A 1 291 ? -1.329 11.621 -13.833 1.00 89.06 291 VAL A O 1
ATOM 2306 N N . ASP A 1 292 ? -1.115 12.769 -15.779 1.00 94.75 292 ASP A N 1
ATOM 2307 C CA . ASP A 1 292 ? -0.356 11.779 -16.535 1.00 94.75 292 ASP A CA 1
ATOM 2308 C C . ASP A 1 292 ? 1.130 12.167 -16.497 1.00 94.75 292 ASP A C 1
ATOM 2310 O O . ASP A 1 292 ? 1.549 13.141 -17.134 1.00 94.75 292 ASP A O 1
ATOM 2314 N N . LEU A 1 293 ? 1.907 11.461 -15.675 1.00 95.94 293 LEU A N 1
ATOM 2315 C CA . LEU A 1 293 ? 3.333 11.729 -15.482 1.00 95.94 293 LEU A CA 1
ATOM 2316 C C . LEU A 1 293 ? 4.155 11.257 -16.685 1.00 95.94 293 LEU A C 1
ATOM 2318 O O . LEU A 1 293 ? 5.098 11.940 -17.084 1.00 95.94 293 LEU A O 1
ATOM 2322 N N . PHE A 1 294 ? 3.753 10.150 -17.312 1.00 95.69 294 PHE A N 1
ATOM 2323 C CA . PHE A 1 294 ? 4.435 9.580 -18.473 1.00 95.69 294 PHE A CA 1
ATOM 2324 C C . PHE A 1 294 ? 4.314 10.499 -19.690 1.00 95.69 294 PHE A C 1
ATOM 2326 O O . PHE A 1 294 ? 5.313 10.804 -20.344 1.00 95.69 294 PHE A O 1
ATOM 2333 N N . ALA A 1 295 ? 3.121 11.036 -19.953 1.00 94.50 295 ALA A N 1
ATOM 2334 C CA . ALA A 1 295 ? 2.900 12.004 -21.023 1.00 94.50 295 ALA A CA 1
ATOM 2335 C C . ALA A 1 295 ? 3.595 13.347 -20.758 1.00 94.50 295 ALA A C 1
ATOM 2337 O O . ALA A 1 295 ? 3.945 14.060 -21.699 1.00 94.50 295 ALA A O 1
ATOM 2338 N N . LYS A 1 296 ? 3.773 13.753 -19.494 1.00 94.38 296 LYS A N 1
ATOM 2339 C CA . LYS A 1 296 ? 4.562 14.950 -19.159 1.00 94.38 296 LYS A CA 1
ATOM 2340 C C . LYS A 1 296 ? 6.053 14.727 -19.427 1.00 94.38 296 LYS A C 1
ATOM 2342 O O . LYS A 1 296 ? 6.649 15.538 -20.126 1.00 94.38 296 LYS A O 1
ATOM 2347 N N . ALA A 1 297 ? 6.628 13.631 -18.935 1.00 93.88 297 ALA A N 1
ATOM 2348 C CA . ALA A 1 297 ? 8.044 13.326 -19.134 1.00 93.88 297 ALA A CA 1
ATOM 2349 C C . ALA A 1 297 ? 8.393 13.059 -20.612 1.00 93.88 297 ALA A C 1
ATOM 2351 O O . ALA A 1 297 ? 9.421 13.531 -21.092 1.00 93.88 297 ALA A O 1
ATOM 2352 N N . SER A 1 298 ? 7.514 12.390 -21.367 1.00 92.25 298 SER A N 1
ATOM 2353 C CA . SER A 1 298 ? 7.732 12.128 -22.804 1.00 92.25 298 SER A CA 1
ATOM 2354 C C . SER A 1 298 ? 7.808 13.426 -23.613 1.00 92.25 298 SER A C 1
ATOM 2356 O O . SER A 1 298 ? 8.752 13.626 -24.376 1.00 92.25 298 SER A O 1
ATOM 2358 N N . ARG A 1 299 ? 6.912 14.385 -23.322 1.00 92.69 299 ARG A N 1
ATOM 2359 C CA . ARG A 1 299 ? 6.941 15.721 -23.937 1.00 92.69 299 ARG A CA 1
ATOM 2360 C C . ARG A 1 299 ? 8.263 16.453 -23.708 1.00 92.69 299 ARG A C 1
ATOM 2362 O O . ARG A 1 299 ? 8.737 17.113 -24.626 1.00 92.69 299 ARG A O 1
ATOM 2369 N N . LEU A 1 300 ? 8.862 16.324 -22.521 1.00 88.62 300 LEU A N 1
ATOM 2370 C CA . LEU A 1 300 ? 10.175 16.912 -22.220 1.00 88.62 300 LEU A CA 1
ATOM 2371 C C . LEU A 1 300 ? 11.309 16.225 -22.994 1.00 88.62 300 LEU A C 1
ATOM 2373 O O . LEU A 1 300 ? 12.234 16.889 -23.449 1.00 88.62 300 LEU A O 1
ATOM 2377 N N . LYS A 1 301 ? 11.210 14.909 -23.208 1.00 82.50 301 LYS A N 1
ATOM 2378 C CA . LYS A 1 301 ? 12.154 14.137 -24.032 1.00 82.50 301 LYS A CA 1
ATOM 2379 C C . LYS A 1 301 ? 12.059 14.475 -25.531 1.00 82.50 301 LYS A C 1
ATOM 2381 O O . LYS A 1 301 ? 12.942 14.093 -26.295 1.00 82.50 301 LYS A O 1
ATOM 2386 N N . GLY A 1 302 ? 11.007 15.180 -25.954 1.00 76.50 302 GLY A N 1
ATOM 2387 C CA . GLY A 1 302 ? 10.717 15.454 -27.363 1.00 76.50 302 GLY A CA 1
ATOM 2388 C C . GLY A 1 302 ? 10.093 14.263 -28.098 1.00 76.50 302 GLY A C 1
ATOM 2389 O O . GLY A 1 302 ? 10.280 14.142 -29.308 1.00 76.50 302 GLY A O 1
ATOM 2390 N N . VAL A 1 303 ? 9.392 13.384 -27.366 1.00 52.41 303 VAL A N 1
ATOM 2391 C CA . VAL A 1 303 ? 8.725 12.167 -27.867 1.00 52.41 303 VAL A CA 1
ATOM 2392 C C . VAL A 1 303 ? 7.228 12.213 -27.573 1.00 52.41 303 VAL A C 1
ATOM 2394 O O . VAL A 1 303 ? 6.847 12.625 -26.451 1.00 52.41 303 VAL A O 1
#

InterPro domains:
  IPR000868 Isochorismatase-like domain [PF00857] (2-64)
  IPR004045 Glutathione S-transferase, N-terminal [PF13417] (79-156)
  IPR004045 Glutathione S-transferase, N-terminal [PS50404] (74-158)
  IPR004046 Glutathione S-transferase, C-terminal [PF00043] (201-274)
  IPR010987 Glutathione S-transferase, C-terminal-like [PS50405] (163-300)
  IPR036249 Thioredoxin-like superfamily [SSF52833] (77-156)
  IPR036282 Glutathione S-transferase, C-terminal domain superfamily [SSF47616] (208-286)
  IPR036380 Isochorismatase-like superfamily [G3DSA:3.40.50.850] (1-73)
  IPR036380 Isochorismatase-like superfamily [SSF52499] (2-69)
  IPR040079 Glutathione transferase family [SFLDS00019] (77-274)

Foldseek 3Di:
DPAQADEDADEALQPPRLVVQQVSVVVRHAYEYALVRYHHPDPVNSVVSCVVCCVRGYPYDHPVCCLVVVDDLQFKEWEAEFLDLLRLLLLLLCLVLVGDHRYHYFACPDVVGRLPDPVNCVQPVVSDDTWIQHSVRDIDDDSLRSLVVCQVPRDDHQQDDVVPVQLNVLLVCLQVLLVQLVVLQPLLCCLVDDPVPQDPVSLVSLLRSLVSNVVSLLVQLVQLVVELANRHPGGHSSRSNNLSSVQSLQQQADDQPDPSNVSVVSNNVVSCPDSSNVRSHRPPRDSHHPHNSSVVSVVSVVD

Radius of gyration: 23.36 Å; chains: 1; bounding box: 56×53×53 Å

Organism: Moniliophthora roreri (NCBI:txid221103)

Sequence (303 aa):
MGIDTVFLAGVTAASCVRATAVDAFFLGYDVQIIKSAVAASTPAQLKTSLAEISQHYAVIIHHRDLEQILFDPTLPTVYYVNGSIPSWRVQLLLAEKRVAYNPRRVHVMSTPKETRTPQFVEINTRCKTPVLVESDGTKIIESQAILQYLDVYYPPSFTPMTTDKEAYRLCLQRFHESENLHNACEGLEYGFLDPSDIDSAKETAMIDSLGATMEELGFWETYTRQTDYVAGNDFTIADCSFYPVIQYLVHRGLKLDGEEWHSLRAYVERVSARNGEIEAAPVGWKKTGKVDLFAKASRLKGV

pLDDT: mean 93.7, std 6.73, range [52.34, 98.88]